Protein 9M86 (pdb70)

Foldseek 3Di:
DDPPPVPPDPDFKDKDAADPVCVVCVVVLVVCLCVVQVWDW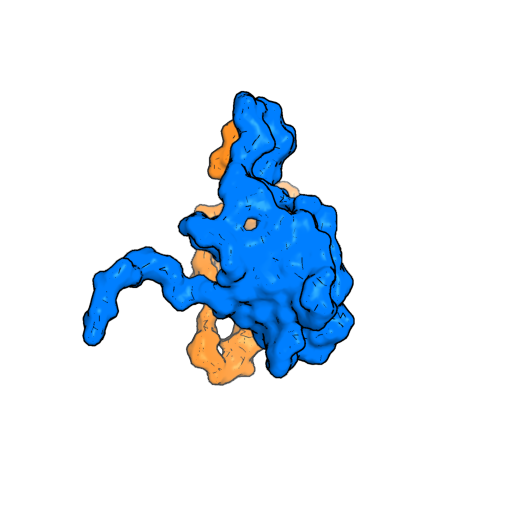DDPDQKIKTKAFFDRPDPVLVVLQVDDDPDSTHGFIIWIWHADPNMTMIGHDDGDDVVSVVVVVVSSVVSSVPVVD/DDCPVVPPDDCQKDKDAADDVCVVCVVVLVVCLCVVQVWDWDDDDQKIKTWDQARRPDPVLVVLCVDPDPCNTHGWTIWIWHADPRMTMIGNDDGDDCVSVVVVVVSSVVSSVVPVD

Solvent-accessible surface area: 16602 Å² total

Nearest PDB structures (foldseek):
  9j8p-assembly1_A  TM=6.307E-01  e=8.425E-02  Homo sapiens
  2fpn-assembly1_A-2  TM=3.295E-01  e=6.984E-02  Bacillus subtilis
  5m7x-assembly3_C  TM=4.085E-01  e=2.043E+00  Mus musculus
  9j8p-assembly1_A  TM=6.135E-01  e=1.753E-01  Homo sapiens
  5m7x-assembly3_C  TM=4.451E-01  e=6.264E-01  Mus musculus

Secondary structure (DSSP, 8-state):
---S-SSS----EEEEE--HHHHHHHHHHHHHHHHHTT--EEE-SSSEEE--SB--SSHHHHHHHHTT-SS---B---EEEEEETTEEEEEE-S-S-HHHHHHHHHHHHHHHHHTT-/---TTTTS----EEEEEPPHHHHHHHHHHHHHHHHHTT--EEE-SSSEEE--SS--SSHHHHHHHTTT-S--------EEEEEETTEEEEEE-S-S-HHHHHHHHHHHHHHHHHHH-

Structure (mmCIF, N/CA/C/O backbone):
data_9M86
#
_entry.id   9M86
#
_cell.length_a   44.135
_cell.length_b   47.136
_cell.length_c   61.831
_cell.angle_alpha   87.53
_cell.angle_beta   88.35
_cell.angle_gamma   62.87
#
_symmetry.space_group_name_H-M   'P 1'
#
loop_
_entity.id
_entity.type
_entity.pdbx_description
1 polymer 'U6 small nuclear RNA (adenine-(43)-N(6))-methyltransferase'
2 polymer 'RNA (31-MER)'
#
loop_
_atom_site.group_PDB
_atom_site.id
_atom_site.type_symbol
_atom_site.label_atom_id
_atom_site.label_alt_id
_atom_site.label_comp_id
_atom_site.label_asym_id
_atom_site.label_entity_id
_atom_site.label_seq_id
_atom_site.pdbx_PDB_ins_code
_atom_site.Cartn_x
_atom_site.Cartn_y
_atom_site.Cartn_z
_atom_site.occupancy
_atom_site.B_iso_or_equiv
_atom_site.auth_seq_id
_atom_site.auth_comp_id
_atom_site.auth_asym_id
_atom_site.auth_atom_id
_atom_site.pdbx_PDB_model_num
ATOM 1 N N . SER A 1 12 ? -25.264 7.389 -36.379 1.00 87.40 281 SER A N 1
ATOM 2 C CA . SER A 1 12 ? -24.485 6.478 -35.549 1.00 88.66 281 SER A CA 1
ATOM 3 C C . SER A 1 12 ? -23.082 6.302 -36.122 1.00 84.62 281 SER A C 1
ATOM 4 O O . SER A 1 12 ? -22.532 5.202 -36.107 1.00 80.76 281 SER A O 1
ATOM 7 N N . THR A 1 13 ? -22.514 7.402 -36.619 1.00 78.44 282 THR A N 1
ATOM 8 C CA . THR A 1 13 ? -21.200 7.369 -37.248 1.00 66.15 282 THR A CA 1
ATOM 9 C C . THR A 1 13 ? -20.145 6.885 -36.266 1.00 69.42 282 THR A C 1
ATOM 10 O O . THR A 1 13 ? -20.239 7.113 -35.058 1.00 77.41 282 THR A O 1
ATOM 14 N N . SER A 1 14 ? -19.134 6.195 -36.789 1.00 61.43 283 SER A N 1
ATOM 15 C CA . SER A 1 14 ? -17.939 5.873 -36.009 1.00 61.88 283 SER A CA 1
ATOM 16 C C . SER A 1 14 ? -16.704 6.185 -36.861 1.00 64.13 283 SER A C 1
ATOM 17 O O . SER A 1 14 ? -16.104 5.295 -37.467 1.00 65.67 283 SER A O 1
ATOM 20 N N . LEU A 1 15 ? -16.313 7.458 -36.876 1.00 57.69 284 LEU A N 1
ATOM 21 C CA . LEU A 1 15 ? -15.044 7.890 -37.443 1.00 51.50 284 LEU A CA 1
ATOM 22 C C . LEU A 1 15 ? -13.957 7.980 -36.388 1.00 53.79 284 LEU A C 1
ATOM 23 O O . LEU A 1 15 ? -12.806 8.282 -36.717 1.00 50.46 284 LEU A O 1
ATOM 28 N N . SER A 1 16 ? -14.334 7.697 -35.146 1.00 58.96 285 SER A N 1
ATOM 29 C CA . SER A 1 16 ? -13.411 7.674 -33.987 1.00 66.40 285 SER A CA 1
ATOM 30 C C . SER A 1 16 ? -13.533 6.309 -33.317 1.00 65.37 285 SER A C 1
ATOM 31 O O . SER A 1 16 ? -13.604 6.270 -32.115 1.00 65.99 285 SER A O 1
ATOM 34 N N . LYS A 1 17 ? -13.500 5.230 -34.093 1.00 75.08 286 LYS A N 1
ATOM 35 C CA . LYS A 1 17 ? -13.768 3.915 -33.519 1.00 79.17 286 LYS A CA 1
ATOM 36 C C . LYS A 1 17 ? -12.669 3.440 -32.577 1.00 87.44 286 LYS A C 1
ATOM 37 O O . LYS A 1 17 ? -12.860 2.431 -31.891 1.00 100.23 286 LYS A O 1
ATOM 43 N N . TYR A 1 18 ? -11.527 4.125 -32.521 1.00 81.01 287 TYR A N 1
ATOM 44 C CA . TYR A 1 18 ? -10.508 3.768 -31.544 1.00 75.74 287 TYR A CA 1
ATOM 45 C C . TYR A 1 18 ? -9.854 4.992 -30.919 1.00 76.16 287 TYR A C 1
ATOM 46 O O . TYR A 1 18 ? -8.921 4.834 -30.126 1.00 83.67 287 TYR A O 1
ATOM 55 N N . PHE A 1 19 ? -10.309 6.200 -31.252 1.00 75.28 288 PHE A N 1
ATOM 56 C CA . PHE A 1 19 ? -9.754 7.405 -30.659 1.00 73.22 288 PHE A CA 1
ATOM 57 C C . PHE A 1 19 ? -10.020 7.410 -29.155 1.00 76.98 288 PHE A C 1
ATOM 58 O O . PHE A 1 19 ? -10.991 6.808 -28.685 1.00 76.33 288 PHE A O 1
ATOM 66 N N . PRO A 1 20 ? -9.169 8.0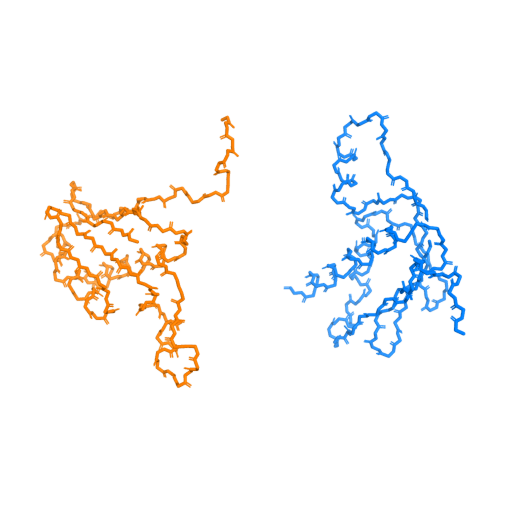73 -28.375 1.00 80.57 289 PRO A N 1
ATOM 67 C CA . PRO A 1 20 ? -9.480 8.247 -26.953 1.00 77.10 289 PRO A CA 1
ATOM 68 C C . PRO A 1 20 ? -10.748 9.071 -26.802 1.00 71.31 289 PRO A C 1
ATOM 69 O O . PRO A 1 20 ? -10.884 10.147 -27.389 1.00 77.38 289 PRO A O 1
ATOM 73 N N . HIS A 1 21 ? -11.697 8.542 -26.040 1.00 64.25 290 HIS A N 1
ATOM 74 C CA . HIS A 1 21 ? -12.966 9.220 -25.848 1.00 61.96 290 HIS A CA 1
ATOM 75 C C . HIS A 1 21 ? -13.097 9.861 -24.477 1.00 65.48 290 HIS A C 1
ATOM 76 O O . HIS A 1 21 ? -14.113 10.508 -24.208 1.00 68.95 290 HIS A O 1
ATOM 83 N N . LYS A 1 22 ? -12.097 9.712 -23.610 1.00 66.30 291 LYS A N 1
ATOM 84 C CA . LYS A 1 22 ? -12.077 10.351 -22.297 1.00 57.26 291 LYS A CA 1
ATOM 85 C C . LYS A 1 22 ? -11.028 11.458 -22.311 1.00 52.83 291 LYS A C 1
ATOM 86 O O . LYS A 1 22 ? -9.827 11.183 -22.390 1.00 57.20 291 LYS A O 1
ATOM 92 N N . VAL A 1 23 ? -11.479 12.703 -22.220 1.00 47.38 292 VAL A N 1
ATOM 93 C CA . VAL A 1 23 ? -10.586 13.852 -22.279 1.00 36.45 292 VAL A CA 1
ATOM 94 C C . VAL A 1 23 ? -10.713 14.763 -21.055 1.00 35.79 292 VAL A C 1
ATOM 95 O O . VAL A 1 23 ? -9.873 15.656 -20.862 1.00 33.36 292 VAL A O 1
ATOM 99 N N . LEU A 1 24 ? -11.712 14.564 -20.199 1.00 39.71 293 LEU A N 1
ATOM 100 C CA . LEU A 1 24 ? -11.839 15.291 -18.942 1.00 37.77 293 LEU A CA 1
ATOM 101 C C . LEU A 1 24 ? -11.753 14.282 -17.806 1.00 40.25 293 LEU A C 1
ATOM 102 O O . LEU A 1 24 ? -12.614 13.407 -17.678 1.00 45.22 293 LEU A O 1
ATOM 107 N N . GLN A 1 25 ? -10.714 14.392 -16.993 1.00 37.97 294 GLN A N 1
ATOM 108 C CA . GLN A 1 25 ? -10.580 13.573 -15.803 1.00 38.39 294 GLN A CA 1
ATOM 109 C C . GLN A 1 25 ? -11.015 14.379 -14.586 1.00 40.37 294 GLN A C 1
ATOM 110 O O . GLN A 1 25 ? -10.688 15.562 -14.460 1.00 40.93 294 GLN A O 1
ATOM 116 N N . ASN A 1 26 ? -11.772 13.743 -13.702 1.00 41.26 295 ASN A N 1
ATOM 117 C CA . ASN A 1 26 ? -12.330 14.416 -12.540 1.00 35.60 295 ASN A CA 1
ATOM 118 C C . ASN A 1 26 ? -12.031 13.618 -11.274 1.00 38.12 295 ASN A C 1
ATOM 119 O O . ASN A 1 26 ? -12.025 12.380 -11.280 1.00 40.19 295 ASN A O 1
ATOM 124 N N . TRP A 1 27 ? -11.779 14.340 -10.188 1.00 38.69 296 TRP A N 1
ATOM 125 C CA . TRP A 1 27 ? -11.535 13.733 -8.883 1.00 33.01 296 TRP A CA 1
ATOM 126 C C . TRP A 1 27 ? -12.311 14.503 -7.831 1.00 29.60 296 TRP A C 1
ATOM 127 O O . TRP A 1 27 ? -12.143 15.715 -7.703 1.00 30.74 296 TRP A O 1
ATOM 138 N N . THR A 1 28 ? -13.139 13.801 -7.070 1.00 32.79 297 THR A N 1
ATOM 139 C CA . THR A 1 28 ? -13.866 14.424 -5.972 1.00 41.40 297 THR A CA 1
ATOM 140 C C . THR A 1 28 ? -12.909 14.766 -4.831 1.00 36.65 297 THR A C 1
ATOM 141 O O . THR A 1 28 ? -11.930 14.058 -4.583 1.00 35.43 297 THR A O 1
ATOM 145 N N . LEU A 1 29 ? -13.194 15.863 -4.135 1.00 33.22 298 LEU A N 1
ATOM 146 C CA . LEU A 1 29 ? -12.295 16.390 -3.120 1.00 35.30 298 LEU A CA 1
ATOM 147 C C . LEU A 1 29 ? -13.054 16.673 -1.833 1.00 36.82 298 LEU A C 1
ATOM 148 O O . LEU A 1 29 ? -14.045 17.405 -1.844 1.00 43.93 298 LEU A O 1
ATOM 153 N N . ASP A 1 30 ? -12.578 16.125 -0.726 1.00 42.14 299 ASP A N 1
ATOM 154 C CA . ASP A 1 30 ? -13.141 16.422 0.586 1.00 39.70 299 ASP A CA 1
ATOM 155 C C . ASP A 1 30 ? -12.609 17.763 1.082 1.00 42.76 299 ASP A C 1
ATOM 156 O O . ASP A 1 30 ? -11.725 18.359 0.466 1.00 41.12 299 ASP A O 1
ATOM 161 N N . PRO A 1 31 ? -13.143 18.279 2.197 1.00 44.19 300 PRO A N 1
ATOM 162 C CA . PRO A 1 31 ? -12.645 19.572 2.710 1.00 43.07 300 PRO A CA 1
ATOM 163 C C . PRO A 1 31 ? -11.135 19.674 2.852 1.00 45.90 300 PRO A C 1
ATOM 164 O O . PRO A 1 31 ? -10.554 20.687 2.447 1.00 45.85 300 PRO A O 1
ATOM 168 N N . GLU A 1 32 ? -10.478 18.656 3.420 1.00 49.77 301 GLU A N 1
ATOM 169 C CA . GLU A 1 32 ? -9.036 18.748 3.648 1.00 53.57 301 GLU A CA 1
ATOM 170 C C . GLU A 1 32 ? -8.254 18.650 2.343 1.00 50.78 301 GLU A C 1
ATOM 171 O O . GLU A 1 32 ? -7.167 19.221 2.232 1.00 47.44 301 GLU A O 1
ATOM 177 N N . LEU A 1 33 ? -8.793 17.955 1.343 1.00 50.57 302 LEU A N 1
ATOM 178 C CA . LEU A 1 33 ? -8.218 18.027 0.005 1.00 47.07 302 LEU A CA 1
ATOM 179 C C . LEU A 1 33 ? -8.418 19.412 -0.593 1.00 45.25 302 LEU A C 1
ATOM 180 O O . LEU A 1 33 ? -7.459 20.037 -1.056 1.00 47.90 302 LEU A O 1
ATOM 185 N N . CYS A 1 34 ? -9.660 19.916 -0.565 1.00 44.54 303 CYS A N 1
ATOM 186 C CA . CYS A 1 34 ? -9.951 21.253 -1.074 1.00 43.82 303 CYS A CA 1
ATOM 187 C C . CYS A 1 34 ? -9.039 22.296 -0.456 1.00 47.85 303 CYS A C 1
ATOM 188 O O . CYS A 1 34 ? -8.718 23.297 -1.107 1.00 51.69 303 CYS A O 1
ATOM 191 N N . ALA A 1 35 ? -8.604 22.078 0.789 1.00 47.89 304 ALA A N 1
ATOM 192 C CA . ALA A 1 35 ? -7.769 23.056 1.469 1.00 48.00 304 ALA A CA 1
ATOM 193 C C . ALA A 1 35 ? -6.294 22.924 1.118 1.00 47.44 304 ALA A C 1
ATOM 194 O O . ALA A 1 35 ? -5.585 23.934 1.090 1.00 55.93 304 ALA A O 1
ATOM 196 N N . GLN A 1 36 ? -5.814 21.714 0.844 1.00 47.27 305 GLN A N 1
ATOM 197 C CA . GLN A 1 36 ? -4.409 21.483 0.542 1.00 44.26 305 GLN A CA 1
ATOM 198 C C . GLN A 1 36 ? -4.144 21.272 -0.939 1.00 45.34 305 GLN A C 1
ATOM 199 O O . GLN A 1 36 ? -3.031 20.877 -1.305 1.00 46.17 305 GLN A O 1
ATOM 205 N N . ILE A 1 37 ? -5.134 21.510 -1.801 1.00 48.74 306 ILE A N 1
ATOM 206 C CA . ILE A 1 37 ? -4.955 21.198 -3.218 1.00 47.43 306 ILE A CA 1
ATOM 207 C C . ILE A 1 37 ? -3.813 22.010 -3.813 1.00 45.07 306 ILE A C 1
ATOM 208 O O . ILE A 1 37 ? -3.068 21.516 -4.665 1.00 44.61 306 ILE A O 1
ATOM 213 N N . ASP A 1 38 ? -3.639 23.235 -3.351 1.00 47.61 307 ASP A N 1
ATOM 214 C CA . ASP A 1 38 ? -2.613 24.134 -3.937 1.00 51.75 307 ASP A CA 1
ATOM 215 C C . ASP A 1 38 ? -1.188 23.689 -3.603 1.00 49.78 307 ASP A C 1
ATOM 216 O O . ASP A 1 38 ? -0.348 23.728 -4.480 1.00 47.92 307 ASP A O 1
ATOM 221 N N . ASP A 1 39 ? -0.916 23.328 -2.360 1.00 47.45 308 ASP A N 1
ATOM 222 C CA . ASP A 1 39 ? 0.435 22.894 -2.026 1.00 54.02 308 ASP A CA 1
ATOM 223 C C . ASP A 1 39 ? 0.730 21.526 -2.631 1.00 49.52 308 ASP A C 1
ATOM 224 O O . ASP A 1 39 ? 1.850 21.270 -3.094 1.00 47.31 308 ASP A O 1
ATOM 229 N N . ILE A 1 40 ? -0.273 20.648 -2.658 1.00 47.39 309 ILE A N 1
ATOM 230 C CA . ILE A 1 40 ? -0.123 19.355 -3.321 1.00 44.48 309 ILE A CA 1
ATOM 231 C C . ILE A 1 40 ? 0.227 19.544 -4.790 1.00 43.57 309 ILE A C 1
ATOM 232 O O . ILE A 1 40 ? 1.158 18.914 -5.310 1.00 50.53 309 ILE A O 1
ATOM 237 N N . LEU A 1 41 ? -0.517 20.415 -5.479 1.00 42.65 310 LEU A N 1
ATOM 238 C CA . LEU A 1 41 ? -0.288 20.636 -6.901 1.00 43.25 310 LEU A CA 1
ATOM 239 C C . LEU A 1 41 ? 1.081 21.233 -7.159 1.00 42.91 310 LEU A C 1
ATOM 240 O O . LEU A 1 41 ? 1.791 20.792 -8.067 1.00 43.66 310 LEU A O 1
ATOM 245 N N . GLN A 1 42 ? 1.458 22.260 -6.396 1.00 46.85 311 GLN A N 1
ATOM 246 C CA . GLN A 1 42 ? 2.760 22.868 -6.620 1.00 47.76 311 GLN A CA 1
ATOM 247 C C . GLN A 1 42 ? 3.874 21.864 -6.382 1.00 41.72 311 GLN A C 1
ATOM 248 O O . GLN A 1 42 ? 4.815 21.780 -7.176 1.00 41.56 311 GLN A O 1
ATOM 254 N N . LYS A 1 43 ? 3.788 21.086 -5.297 1.00 43.57 312 LYS A N 1
ATOM 255 C CA . LYS A 1 43 ? 4.805 20.069 -5.050 1.00 44.22 312 LYS A CA 1
ATOM 256 C C . LYS A 1 43 ? 4.888 19.098 -6.213 1.00 40.50 312 LYS A C 1
ATOM 257 O O . LYS A 1 43 ? 5.969 18.850 -6.748 1.00 42.93 312 LYS A O 1
ATOM 263 N N . PHE A 1 44 ? 3.749 18.554 -6.635 1.00 41.50 313 PHE A N 1
ATOM 264 C CA . PHE A 1 44 ? 3.753 17.586 -7.727 1.00 38.73 313 PHE A CA 1
ATOM 265 C C . PHE A 1 44 ? 4.391 18.166 -8.981 1.00 39.38 313 PHE A C 1
ATOM 266 O O . PHE A 1 44 ? 5.228 17.522 -9.625 1.00 39.51 313 PHE A O 1
ATOM 274 N N . LEU A 1 45 ? 4.003 19.388 -9.343 1.00 37.90 314 LEU A N 1
ATOM 275 C CA . LEU A 1 45 ? 4.439 19.960 -10.609 1.00 37.60 314 LEU A CA 1
ATOM 276 C C . LEU A 1 45 ? 5.918 20.319 -10.577 1.00 39.45 314 LEU A C 1
ATOM 277 O O . LEU A 1 45 ? 6.638 20.088 -11.556 1.00 38.19 314 LEU A O 1
ATOM 282 N N . ASP A 1 46 ? 6.392 20.870 -9.457 1.00 40.32 315 ASP A N 1
ATOM 283 C CA . ASP A 1 46 ? 7.769 21.335 -9.369 1.00 42.99 315 ASP A CA 1
ATOM 284 C C . ASP A 1 46 ? 8.752 20.228 -8.996 1.00 45.72 315 ASP A C 1
ATOM 285 O O . ASP A 1 46 ? 9.925 20.309 -9.372 1.00 47.67 315 ASP A O 1
ATOM 290 N N . ASP A 1 47 ? 8.309 19.184 -8.296 1.00 38.58 316 ASP A N 1
ATOM 291 C CA . ASP A 1 47 ? 9.154 18.029 -8.013 1.00 38.29 316 ASP A CA 1
ATOM 292 C C . ASP A 1 47 ? 9.334 17.123 -9.219 1.00 38.62 316 ASP A C 1
ATOM 293 O O . ASP A 1 47 ? 10.142 16.195 -9.157 1.00 38.51 316 ASP A O 1
ATOM 298 N N . ASN A 1 48 ? 8.591 17.349 -10.302 1.00 41.24 317 ASN A N 1
ATOM 299 C CA . ASN A 1 48 ? 8.788 16.618 -11.547 1.00 35.90 317 ASN A CA 1
ATOM 300 C C . ASN A 1 48 ? 9.114 17.558 -12.695 1.00 37.22 317 ASN A C 1
ATOM 301 O O . ASN A 1 48 ? 9.046 17.147 -13.858 1.00 36.78 317 ASN A O 1
ATOM 306 N N . LYS A 1 49 ? 9.440 18.815 -12.391 1.00 40.93 318 LYS A N 1
ATOM 307 C CA . LYS A 1 49 ? 9.952 19.767 -13.374 1.00 48.65 318 LYS A CA 1
ATOM 308 C C . LYS A 1 49 ? 8.973 19.920 -14.538 1.00 43.90 318 LYS A C 1
ATOM 309 O O . LYS A 1 49 ? 9.344 19.883 -15.712 1.00 43.52 318 LYS A O 1
ATOM 315 N N . ILE A 1 50 ? 7.704 20.096 -14.200 1.00 38.09 319 ILE A N 1
ATOM 316 C CA . ILE A 1 50 ? 6.626 20.115 -15.180 1.00 40.02 319 ILE A CA 1
ATOM 317 C C . ILE A 1 50 ? 6.303 21.569 -15.513 1.00 35.33 319 ILE A C 1
ATOM 318 O O . ILE A 1 50 ? 5.977 22.341 -14.599 1.00 31.76 319 ILE A O 1
ATOM 323 N N . PRO A 1 51 ? 6.375 21.973 -16.781 1.00 35.93 320 PRO A N 1
ATOM 324 C CA . PRO A 1 51 ? 6.121 23.376 -17.146 1.00 33.81 320 PRO A CA 1
ATOM 325 C C . PRO A 1 51 ? 4.648 23.741 -17.008 1.00 33.00 320 PRO A C 1
ATOM 326 O O . PRO A 1 51 ? 3.769 23.052 -17.526 1.00 31.05 320 PRO A O 1
ATOM 330 N N . TRP A 1 52 ? 4.384 24.852 -16.333 1.00 31.88 321 TRP A N 1
ATOM 331 C CA . TRP A 1 52 ? 3.007 25.242 -16.096 1.00 32.75 321 TRP A CA 1
ATOM 332 C C . TRP A 1 52 ? 2.917 26.742 -15.859 1.00 33.80 321 TRP A C 1
ATOM 333 O O . TRP A 1 52 ? 3.873 27.386 -15.431 1.00 36.80 321 TRP A O 1
ATOM 344 N N . SER A 1 53 ? 1.743 27.288 -16.140 1.00 33.74 322 SER A N 1
ATOM 345 C CA . SER A 1 53 ? 1.515 28.709 -15.920 1.00 32.38 322 SER A CA 1
ATOM 346 C C . SER A 1 53 ? 0.043 28.940 -15.604 1.00 31.70 322 SER A C 1
ATOM 347 O O . SER A 1 53 ? -0.821 28.109 -15.905 1.00 31.65 322 SER A O 1
ATOM 350 N N . LYS A 1 54 ? -0.237 30.077 -14.977 1.00 31.32 323 LYS A N 1
ATOM 351 C CA . LYS A 1 54 ? -1.604 30.438 -14.623 1.00 35.95 323 LYS A CA 1
ATOM 352 C C . LYS A 1 54 ? -2.279 31.140 -15.793 1.00 33.08 323 LYS A C 1
ATOM 353 O O . LYS A 1 54 ? -1.774 32.143 -16.294 1.00 35.63 323 LYS A O 1
ATOM 359 N N . LYS A 1 55 ? -3.421 30.623 -16.226 1.00 34.78 324 LYS A N 1
ATOM 360 C CA . LYS A 1 55 ? -4.215 31.263 -17.265 1.00 40.39 324 LYS A CA 1
ATOM 361 C C . LYS A 1 55 ? -5.549 31.751 -16.707 1.00 35.00 324 LYS A C 1
ATOM 362 O O . LYS A 1 55 ? -6.598 31.578 -17.319 1.00 41.04 324 LYS A O 1
ATOM 368 N N . GLY A 1 56 ? -5.520 32.363 -15.533 1.00 32.12 325 GLY A N 1
ATOM 369 C CA . GLY A 1 56 ? -6.729 32.860 -14.923 1.00 28.32 325 GLY A CA 1
ATOM 370 C C . GLY A 1 56 ? -7.140 32.036 -13.728 1.00 30.27 325 GLY A C 1
ATOM 371 O O . GLY A 1 56 ? -6.403 31.946 -12.744 1.00 30.43 325 GLY A O 1
ATOM 372 N N . SER A 1 57 ? -8.330 31.448 -13.794 1.00 32.01 326 SER A N 1
ATOM 373 C CA . SER A 1 57 ? -8.815 30.523 -12.782 1.00 28.19 326 SER A CA 1
ATOM 374 C C . SER A 1 57 ? -8.428 29.090 -13.095 1.00 28.46 326 SER A C 1
ATOM 375 O O . SER A 1 57 ? -9.028 28.156 -12.554 1.00 30.70 326 SER A O 1
ATOM 378 N N . VAL A 1 58 ? -7.412 28.910 -13.935 1.00 30.65 327 VAL A N 1
ATOM 379 C CA . VAL A 1 58 ? -7.095 27.643 -14.577 1.00 27.11 327 VAL A CA 1
ATOM 380 C C . VAL A 1 58 ? -5.582 27.557 -14.715 1.00 28.96 327 VAL A C 1
ATOM 381 O O . VAL A 1 58 ? -4.900 28.567 -14.911 1.00 30.36 327 VAL A O 1
ATOM 385 N N . LEU A 1 59 ? -5.049 26.351 -14.587 1.00 30.42 328 LEU A N 1
ATOM 386 C CA . LEU A 1 59 ? -3.631 26.104 -14.798 1.00 28.84 328 LEU A CA 1
ATOM 387 C C . LEU A 1 59 ? -3.433 25.466 -16.164 1.00 33.28 328 LEU A C 1
ATOM 388 O O . LEU A 1 59 ? -4.184 24.570 -16.545 1.00 35.47 328 LEU A O 1
ATOM 393 N N . GLU A 1 60 ? -2.422 25.915 -16.900 1.00 32.71 329 GLU A N 1
ATOM 394 C CA . GLU A 1 60 ? -2.006 25.240 -18.120 1.00 33.41 329 GLU A CA 1
ATOM 395 C C . GLU A 1 60 ? -0.708 24.481 -17.865 1.00 33.37 329 GLU A C 1
ATOM 396 O O . GLU A 1 60 ? 0.244 25.032 -17.294 1.00 33.07 329 GLU A O 1
ATOM 402 N N . ILE A 1 61 ? -0.684 23.220 -18.282 1.00 29.00 330 ILE A N 1
ATOM 403 C CA . ILE A 1 61 ? 0.504 22.380 -18.274 1.00 32.32 330 ILE A CA 1
ATOM 404 C C . ILE A 1 61 ? 0.861 22.089 -19.720 1.00 34.36 330 ILE A C 1
ATOM 405 O O . ILE A 1 61 ? 0.038 21.545 -20.465 1.00 38.81 330 ILE A O 1
ATOM 410 N N . SER A 1 62 ? 2.078 22.445 -20.122 1.00 37.22 331 SER A N 1
ATOM 411 C CA . SER A 1 62 ? 2.580 22.117 -21.450 1.00 37.63 331 SER A CA 1
ATOM 412 C C . SER A 1 62 ? 3.875 21.337 -21.299 1.00 40.43 331 SER A C 1
ATOM 413 O O . SER A 1 62 ? 4.910 21.902 -20.933 1.00 45.18 331 SER A O 1
ATOM 416 N N . THR A 1 63 ? 3.820 20.046 -21.590 1.00 43.02 332 THR A N 1
ATOM 417 C CA . THR A 1 63 ? 4.972 19.175 -21.474 1.00 45.05 332 THR A CA 1
ATOM 418 C C . THR A 1 63 ? 5.480 18.809 -22.862 1.00 56.88 332 THR A C 1
ATOM 419 O O . THR A 1 63 ? 4.694 18.640 -23.803 1.00 55.77 332 THR A O 1
ATOM 423 N N . LYS A 1 64 ? 6.803 18.713 -22.989 1.00 62.97 333 LYS A N 1
ATOM 424 C CA . LYS A 1 64 ? 7.411 18.219 -24.213 1.00 63.56 333 LYS A CA 1
ATOM 425 C C . LYS A 1 64 ? 7.843 16.767 -24.106 1.00 62.02 333 LYS A C 1
ATOM 426 O O . LYS A 1 64 ? 8.042 16.120 -25.138 1.00 71.48 333 LYS A O 1
ATOM 432 N N . SER A 1 65 ? 7.953 16.240 -22.889 1.00 64.12 334 SER A N 1
ATOM 433 C CA . SER A 1 65 ? 8.373 14.866 -22.651 1.00 65.89 334 SER A CA 1
ATOM 434 C C . SER A 1 65 ? 7.872 14.434 -21.280 1.00 54.68 334 SER A C 1
ATOM 435 O O . SER A 1 65 ? 7.662 15.265 -20.393 1.00 53.41 334 SER A O 1
ATOM 438 N N . ILE A 1 66 ? 7.682 13.127 -21.112 1.00 53.52 335 ILE A N 1
ATOM 439 C CA . ILE A 1 66 ? 7.300 12.610 -19.804 1.00 43.75 335 ILE A CA 1
ATOM 440 C C . ILE A 1 66 ? 8.501 12.699 -18.873 1.00 40.57 335 ILE A C 1
ATOM 441 O O . ILE A 1 66 ? 9.590 12.209 -19.189 1.00 44.19 335 ILE A O 1
ATOM 446 N N . THR A 1 67 ? 8.304 13.328 -17.721 1.00 37.81 336 THR A N 1
ATOM 447 C CA . THR A 1 67 ? 9.365 13.549 -16.761 1.00 37.66 336 THR A CA 1
ATOM 448 C C . THR A 1 67 ? 9.063 12.966 -15.394 1.00 39.60 336 THR A C 1
ATOM 449 O O . THR A 1 67 ? 9.930 13.002 -14.516 1.00 41.02 336 THR A O 1
ATOM 453 N N . TRP A 1 68 ? 7.875 12.415 -15.201 1.00 40.53 337 TRP A N 1
ATOM 454 C CA . TRP A 1 68 ? 7.422 11.919 -13.915 1.00 40.47 337 TRP A CA 1
ATOM 455 C C . TRP A 1 68 ? 7.391 10.401 -13.840 1.00 39.11 337 TRP A C 1
ATOM 456 O O . TRP A 1 68 ? 7.245 9.852 -12.741 1.00 47.21 337 TRP A O 1
ATOM 467 N N . SER A 1 69 ? 7.516 9.721 -14.976 1.00 38.87 338 SER A N 1
ATOM 468 C CA . SER A 1 69 ? 7.404 8.271 -15.023 1.00 40.45 338 SER A CA 1
ATOM 469 C C . SER A 1 69 ? 8.616 7.602 -14.373 1.00 43.04 338 SER A C 1
ATOM 470 O O . SER A 1 69 ? 9.716 8.159 -14.334 1.00 44.58 338 SER A O 1
ATOM 473 N N . ARG A 1 70 ? 8.411 6.388 -13.853 1.00 42.66 339 ARG A N 1
ATOM 474 C CA . ARG A 1 70 ? 9.563 5.596 -13.434 1.00 42.66 339 ARG A CA 1
ATOM 475 C C . ARG A 1 70 ? 10.479 5.337 -14.611 1.00 45.92 339 ARG A C 1
ATOM 476 O O . ARG A 1 70 ? 11.702 5.397 -14.474 1.00 48.85 339 ARG A O 1
ATOM 484 N N . LYS A 1 71 ? 9.899 5.032 -15.772 1.00 44.43 340 LYS A N 1
ATOM 485 C CA . LYS A 1 71 ? 10.694 4.884 -16.981 1.00 44.10 340 LYS A CA 1
ATOM 486 C C . LYS A 1 71 ? 11.488 6.150 -17.264 1.00 48.79 340 LYS A C 1
ATOM 487 O O . LYS A 1 71 ? 12.651 6.084 -17.671 1.00 57.04 340 LYS A O 1
ATOM 493 N N . ALA A 1 72 ? 10.888 7.317 -17.026 1.00 49.20 341 ALA A N 1
ATOM 494 C CA . ALA A 1 72 ? 11.605 8.566 -17.254 1.00 50.75 341 ALA A CA 1
ATOM 495 C C . ALA A 1 72 ? 12.744 8.728 -16.263 1.00 50.19 341 ALA A C 1
ATOM 496 O O . ALA A 1 72 ? 13.827 9.206 -16.622 1.00 55.79 341 ALA A O 1
ATOM 498 N N . ARG A 1 73 ? 12.528 8.315 -15.016 1.00 48.48 342 ARG A N 1
ATOM 499 C CA . ARG A 1 73 ? 13.601 8.370 -14.030 1.00 54.57 342 ARG A CA 1
ATOM 500 C C . ARG A 1 73 ? 14.737 7.423 -14.395 1.00 65.76 342 ARG A C 1
ATOM 501 O O . ARG A 1 73 ? 15.914 7.777 -14.262 1.00 75.91 342 ARG A O 1
ATOM 509 N N . ARG A 1 74 ? 14.406 6.217 -14.863 1.00 62.92 343 ARG A N 1
ATOM 510 C CA . ARG A 1 74 ? 15.433 5.280 -15.304 1.00 64.74 343 ARG A CA 1
ATOM 511 C C . ARG A 1 74 ? 16.214 5.849 -16.484 1.00 69.87 343 ARG A C 1
ATOM 512 O O . ARG A 1 74 ? 17.441 5.726 -16.539 1.00 80.00 343 ARG A O 1
ATOM 520 N N . ILE A 1 75 ? 15.523 6.503 -17.424 1.00 68.01 344 ILE A N 1
ATOM 521 C CA . ILE A 1 75 ? 16.190 7.050 -18.604 1.00 77.96 344 ILE A CA 1
ATOM 522 C C . ILE A 1 75 ? 17.108 8.206 -18.219 1.00 82.39 344 ILE A C 1
ATOM 523 O O . ILE A 1 75 ? 18.191 8.369 -18.794 1.00 85.60 344 ILE A O 1
ATOM 528 N N . SER A 1 76 ? 16.698 9.026 -17.246 1.00 81.12 345 SER A N 1
ATOM 529 C CA . SER A 1 76 ? 17.474 10.222 -16.926 1.00 86.91 345 SER A CA 1
ATOM 530 C C . SER A 1 76 ? 18.626 9.914 -15.976 1.00 90.34 345 SER A C 1
ATOM 531 O O . SER A 1 76 ? 19.767 10.322 -16.223 1.00 93.29 345 SER A O 1
ATOM 534 N N . LYS A 1 77 ? 18.346 9.212 -14.874 1.00 90.59 346 LYS A N 1
ATOM 535 C CA . LYS A 1 77 ? 19.404 8.853 -13.935 1.00 99.58 346 LYS A CA 1
ATOM 536 C C . LYS A 1 77 ? 20.442 7.937 -14.566 1.00 100.00 346 LYS A C 1
ATOM 537 O O . LYS A 1 77 ? 21.552 7.816 -14.036 1.00 100.92 346 LYS A O 1
ATOM 543 N N . SER A 1 78 ? 20.108 7.293 -15.678 1.00 98.44 347 SER A N 1
ATOM 544 C CA . SER A 1 78 ? 21.049 6.471 -16.421 1.00 100.80 347 SER A CA 1
ATOM 545 C C . SER A 1 78 ? 21.563 7.230 -17.631 1.00 102.24 347 SER A C 1
ATOM 546 O O . SER A 1 78 ? 20.810 7.945 -18.297 1.00 104.19 347 SER A O 1
ATOM 549 N N . GLN A 1 79 ? 22.845 7.057 -17.920 1.00 103.46 348 GLN A N 1
ATOM 550 C CA . GLN A 1 79 ? 23.458 7.639 -19.109 1.00 107.12 348 GLN A CA 1
ATOM 551 C C . GLN A 1 79 ? 23.044 6.804 -20.317 1.00 112.33 348 GLN A C 1
ATOM 552 O O . GLN A 1 79 ? 23.690 5.810 -20.662 1.00 106.71 348 GLN A O 1
ATOM 558 N N . THR A 1 80 ? 21.950 7.209 -20.965 1.00 116.88 349 THR A N 1
ATOM 559 C CA . THR A 1 80 ? 21.447 6.550 -22.163 1.00 121.24 349 THR A CA 1
ATOM 560 C C . THR A 1 80 ? 21.860 7.327 -23.408 1.00 126.97 349 THR A C 1
ATOM 561 O O . THR A 1 80 ? 22.114 8.534 -23.360 1.00 129.57 349 THR A O 1
ATOM 565 N N . SER A 1 81 ? 21.923 6.610 -24.536 1.00 128.64 350 SER A N 1
ATOM 566 C CA . SER A 1 81 ? 22.293 7.245 -25.799 1.00 135.82 350 SER A CA 1
ATOM 567 C C . SER A 1 81 ? 21.287 8.321 -26.191 1.00 141.16 350 SER A C 1
ATOM 568 O O . SER A 1 81 ? 21.662 9.362 -26.746 1.00 137.76 350 SER A O 1
ATOM 571 N N . VAL A 1 82 ? 20.007 8.083 -25.917 1.00 146.82 351 VAL A N 1
ATOM 572 C CA . VAL A 1 82 ? 18.960 9.093 -26.034 1.00 146.22 351 VAL A CA 1
ATOM 573 C C . VAL A 1 82 ? 18.454 9.380 -24.627 1.00 140.93 351 VAL A C 1
ATOM 574 O O . VAL A 1 82 ? 17.961 8.478 -23.937 1.00 140.52 351 VAL A O 1
ATOM 578 N N . SER A 1 83 ? 18.596 10.632 -24.190 1.00 138.53 352 SER A N 1
ATOM 579 C CA . SER A 1 83 ? 18.262 11.028 -22.828 1.00 135.93 352 SER A CA 1
ATOM 580 C C . SER A 1 83 ? 16.887 11.683 -22.733 1.00 132.35 352 SER A C 1
ATOM 581 O O . SER A 1 83 ? 16.690 12.595 -21.920 1.00 126.40 352 SER A O 1
ATOM 584 N N . SER A 1 84 ? 15.927 11.231 -23.541 1.00 131.88 353 SER A N 1
ATOM 585 C CA . SER A 1 84 ? 14.599 11.829 -23.544 1.00 125.16 353 SER A CA 1
ATOM 586 C C . SER A 1 84 ? 13.574 10.805 -24.013 1.00 117.28 353 SER A C 1
ATOM 587 O O . SER A 1 84 ? 13.851 10.002 -24.909 1.00 119.12 353 SER A O 1
ATOM 590 N N . LEU A 1 85 ? 12.400 10.833 -23.383 1.00 113.96 354 LEU A N 1
ATOM 591 C CA . LEU A 1 85 ? 11.202 10.131 -23.844 1.00 115.08 354 LEU A CA 1
ATOM 592 C C . LEU A 1 85 ? 10.175 11.208 -24.178 1.00 105.17 354 LEU A C 1
ATOM 593 O O . LEU A 1 85 ? 9.387 11.624 -23.327 1.00 92.25 354 LEU A O 1
ATOM 598 N N . GLU A 1 86 ? 10.174 11.636 -25.435 1.00 107.82 355 GLU A N 1
ATOM 599 C CA . GLU A 1 86 ? 9.441 12.825 -25.842 1.00 99.84 355 GLU A CA 1
ATOM 600 C C . GLU A 1 86 ? 7.952 12.502 -25.958 1.00 94.86 355 GLU A C 1
ATOM 601 O O . GLU A 1 86 ? 7.477 11.451 -25.517 1.00 92.14 355 GLU A O 1
ATOM 607 N N . GLY A 1 87 ? 7.199 13.424 -26.555 1.00 93.40 356 GLY A N 1
ATOM 608 C CA . GLY A 1 87 ? 5.752 13.372 -26.550 1.00 82.85 356 GLY A CA 1
ATOM 609 C C . GLY A 1 87 ? 5.193 14.616 -25.890 1.00 74.52 356 GLY A C 1
ATOM 610 O O . GLY A 1 87 ? 5.377 14.830 -24.686 1.00 70.04 356 GLY A O 1
ATOM 611 N N . GLN A 1 88 ? 4.516 15.448 -26.672 1.00 67.30 357 GLN A N 1
ATOM 612 C CA . GLN A 1 88 ? 4.097 16.768 -26.229 1.00 62.05 357 GLN A CA 1
ATOM 613 C C . GLN A 1 88 ? 2.604 16.778 -25.942 1.00 56.89 357 GLN A C 1
ATOM 614 O O . GLN A 1 88 ? 1.819 16.153 -26.660 1.00 59.78 357 GLN A O 1
ATOM 628 N N . LYS A 1 90 ? -0.683 19.293 -23.833 1.00 44.29 359 LYS A N 1
ATOM 629 C CA . LYS A 1 90 ? -1.186 20.409 -23.045 1.00 39.47 359 LYS A CA 1
ATOM 630 C C . LYS A 1 90 ? -2.470 20.010 -22.332 1.00 37.81 359 LYS A C 1
ATOM 631 O O . LYS A 1 90 ? -3.268 19.221 -22.846 1.00 37.60 359 LYS A O 1
ATOM 637 N N . CYS A 1 91 ? -2.665 20.557 -21.140 1.00 35.33 360 CYS A N 1
ATOM 638 C CA . CYS A 1 91 ? -3.862 20.227 -20.383 1.00 32.04 360 CYS A CA 1
ATOM 639 C C . CYS A 1 91 ? -4.136 21.312 -19.354 1.00 29.51 360 CYS A C 1
ATOM 640 O O . CYS A 1 91 ? -3.232 22.021 -18.909 1.00 31.28 360 CYS A O 1
ATOM 643 N N . GLU A 1 92 ? -5.408 21.429 -18.983 1.00 30.99 361 GLU A N 1
ATOM 644 C CA . GLU A 1 92 ? -5.899 22.471 -18.092 1.00 32.47 361 GLU A CA 1
ATOM 645 C C . GLU A 1 92 ? -6.338 21.863 -16.774 1.00 32.74 361 GLU A C 1
ATOM 646 O O . GLU A 1 92 ? -7.125 20.912 -16.763 1.00 33.98 361 GLU A O 1
ATOM 652 N N . LEU A 1 93 ? -5.849 22.427 -15.674 1.00 32.28 362 LEU A N 1
ATOM 653 C CA . LEU A 1 93 ? -6.268 22.043 -14.329 1.00 33.86 362 LEU A CA 1
ATOM 654 C C . LEU A 1 93 ? -7.230 23.076 -13.765 1.00 30.19 362 LEU A C 1
ATOM 655 O O . LEU A 1 93 ? -6.992 24.284 -13.868 1.00 30.27 362 LEU A O 1
ATOM 660 N N . ASN A 1 94 ? -8.299 22.587 -13.148 1.00 32.15 363 ASN A N 1
ATOM 661 C CA . ASN A 1 94 ? -9.352 23.447 -12.643 1.00 31.87 363 ASN A CA 1
ATOM 662 C C . ASN A 1 94 ? -9.935 22.841 -11.379 1.00 30.22 363 ASN A C 1
ATOM 663 O O . ASN A 1 94 ? -9.771 21.654 -11.108 1.00 34.80 363 ASN A O 1
ATOM 668 N N . VAL A 1 95 ? -10.655 23.655 -10.621 1.00 34.63 364 VAL A N 1
ATOM 669 C CA . VAL A 1 95 ? -11.437 23.156 -9.496 1.00 45.19 364 VAL A CA 1
ATOM 670 C C . VAL A 1 95 ? -12.839 23.742 -9.593 1.00 47.92 364 VAL A C 1
ATOM 671 O O . VAL A 1 95 ? -13.035 24.940 -9.356 1.00 51.75 364 VAL A O 1
ATOM 675 N N . ILE A 1 96 ? -13.812 22.905 -9.928 1.00 44.46 365 ILE A N 1
ATOM 676 C CA . ILE A 1 96 ? -15.210 23.308 -9.968 1.00 55.24 365 ILE A CA 1
ATOM 677 C C . ILE A 1 96 ? -16.051 22.246 -9.271 1.00 60.12 365 ILE A C 1
ATOM 678 O O . ILE A 1 96 ? -15.836 21.043 -9.460 1.00 58.18 365 ILE A O 1
ATOM 683 N N . ASP A 1 97 ? -16.999 22.698 -8.452 1.00 61.30 366 ASP A N 1
ATOM 684 C CA . ASP A 1 97 ? -17.942 21.809 -7.780 1.00 61.94 366 ASP A CA 1
ATOM 685 C C . ASP A 1 97 ? -17.217 20.810 -6.894 1.00 61.47 366 ASP A C 1
ATOM 686 O O . ASP A 1 97 ? -17.517 19.617 -6.908 1.00 67.15 366 ASP A O 1
ATOM 691 N N . ASN A 1 98 ? -16.242 21.298 -6.133 1.00 56.72 367 ASN A N 1
ATOM 692 C CA . ASN A 1 98 ? -15.444 20.449 -5.251 1.00 66.27 367 ASN A CA 1
ATOM 693 C C . ASN A 1 98 ? -14.829 19.277 -6.010 1.00 57.08 367 ASN A C 1
ATOM 694 O O . ASN A 1 98 ? -14.641 18.187 -5.465 1.00 49.67 367 ASN A O 1
ATOM 699 N N . GLN A 1 99 ? -14.508 19.495 -7.281 1.00 51.49 368 GLN A N 1
ATOM 700 C CA . GLN A 1 99 ? -13.876 18.476 -8.100 1.00 47.32 368 GLN A CA 1
ATOM 701 C C . GLN A 1 99 ? -12.669 19.070 -8.798 1.00 46.01 368 GLN A C 1
ATOM 702 O O . GLN A 1 99 ? -12.748 20.168 -9.358 1.00 48.53 368 GLN A O 1
ATOM 708 N N . LEU A 1 100 ? -11.559 18.338 -8.748 1.00 40.84 369 LEU A N 1
ATOM 709 C CA . LEU A 1 100 ? -10.362 18.675 -9.504 1.00 35.91 369 LEU A CA 1
ATOM 710 C C . LEU A 1 100 ? -10.473 18.089 -10.909 1.00 39.11 369 LEU A C 1
ATOM 711 O O . LEU A 1 100 ? -10.636 16.876 -11.076 1.00 40.51 369 LEU A O 1
ATOM 716 N N . GLN A 1 101 ? -10.390 18.947 -11.915 1.00 37.26 370 GLN A N 1
ATOM 717 C CA . GLN A 1 101 ? -10.547 18.551 -13.303 1.00 35.16 370 GLN A CA 1
ATOM 718 C C . GLN A 1 101 ? -9.247 18.758 -14.061 1.00 31.93 370 GLN A C 1
ATOM 719 O O . GLN A 1 101 ? -8.587 19.792 -13.919 1.00 33.84 370 GLN A O 1
ATOM 725 N N . CYS A 1 102 ? -8.891 17.773 -14.870 1.00 30.94 371 CYS A N 1
ATOM 726 C CA . CYS A 1 102 ? -7.804 17.897 -15.832 1.00 32.28 371 CYS A CA 1
ATOM 727 C C . CYS A 1 102 ? -8.382 17.631 -17.211 1.00 33.19 371 CYS A C 1
ATOM 728 O O . CYS A 1 102 ? -8.837 16.518 -17.494 1.00 33.72 371 CYS A O 1
ATOM 731 N N . LYS A 1 103 ? -8.370 18.650 -18.059 1.00 28.28 372 LYS A N 1
ATOM 732 C CA . LYS A 1 103 ? -8.853 18.534 -19.424 1.00 30.23 372 LYS A CA 1
ATOM 733 C C . LYS A 1 103 ? -7.660 18.486 -20.364 1.00 30.51 372 LYS A C 1
ATOM 734 O O . LYS A 1 103 ? -6.757 19.317 -20.265 1.00 27.08 372 LYS A O 1
ATOM 740 N N . TRP A 1 104 ? -7.655 17.504 -21.256 1.00 32.64 373 TRP A N 1
ATOM 741 C CA . TRP A 1 104 ? -6.620 17.388 -22.271 1.00 31.74 373 TRP A CA 1
ATOM 742 C C . TRP A 1 104 ? -6.946 18.353 -23.400 1.00 35.60 373 TRP A C 1
ATOM 743 O O . TRP A 1 104 ? -7.976 18.195 -24.056 1.00 39.35 373 TRP A O 1
ATOM 754 N N . ILE A 1 105 ? -6.099 19.362 -23.627 1.00 39.93 374 ILE A N 1
ATOM 755 C CA . ILE A 1 105 ? -6.425 20.397 -24.603 1.00 42.98 374 ILE A CA 1
ATOM 756 C C . ILE A 1 105 ? -5.554 20.367 -25.865 1.00 40.97 374 ILE A C 1
ATOM 757 O O . ILE A 1 105 ? -5.978 20.914 -26.895 1.00 41.30 374 ILE A O 1
ATOM 762 N N . GLU A 1 106 ? -4.378 19.742 -25.837 1.00 39.95 375 GLU A N 1
ATOM 763 C CA . GLU A 1 106 ? -3.545 19.666 -27.033 1.00 45.09 375 GLU A CA 1
ATOM 764 C C . GLU A 1 106 ? -2.677 18.413 -26.987 1.00 44.37 375 GLU A C 1
ATOM 765 O O . GLU A 1 106 ? -2.227 17.999 -25.916 1.00 42.28 375 GLU A O 1
ATOM 771 N N . GLY A 1 107 ? -2.469 17.806 -28.147 1.00 45.86 376 GLY A N 1
ATOM 772 C CA . GLY A 1 107 ? -1.622 16.635 -28.291 1.00 48.59 376 GLY A CA 1
ATOM 773 C C . GLY A 1 107 ? -2.268 15.552 -29.142 1.00 51.21 376 GLY A C 1
ATOM 774 O O . GLY A 1 107 ? -3.476 15.541 -29.387 1.00 46.90 376 GLY A O 1
ATOM 775 N N . TYR A 1 108 ? -1.435 14.612 -29.603 1.00 54.35 377 TYR A N 1
ATOM 776 C CA . TYR A 1 108 ? -1.917 13.452 -30.339 1.00 54.89 377 TYR A CA 1
ATOM 777 C C . TYR A 1 108 ? -1.719 12.145 -29.593 1.00 51.31 377 TYR A C 1
ATOM 778 O O . TYR A 1 108 ? -2.407 11.166 -29.899 1.00 53.73 377 TYR A O 1
ATOM 787 N N . ASP A 1 109 ? -0.804 12.105 -28.634 1.00 48.72 378 ASP A N 1
ATOM 788 C CA . ASP A 1 109 ? -0.549 10.903 -27.850 1.00 52.74 378 ASP A CA 1
ATOM 789 C C . ASP A 1 109 ? -1.372 10.991 -26.570 1.00 47.26 378 ASP A C 1
ATOM 790 O O . ASP A 1 109 ? -1.109 11.836 -25.713 1.00 46.24 378 ASP A O 1
ATOM 795 N N . TYR A 1 110 ? -2.379 10.122 -26.452 1.00 46.80 379 TYR A N 1
ATOM 796 C CA . TYR A 1 110 ? -3.199 10.055 -25.248 1.00 43.77 379 TYR A CA 1
ATOM 797 C C . TYR A 1 110 ? -2.447 9.464 -24.076 1.00 49.61 379 TYR A C 1
ATOM 798 O O . TYR A 1 110 ? -2.798 9.747 -22.926 1.00 46.60 379 TYR A O 1
ATOM 807 N N . ASN A 1 111 ? -1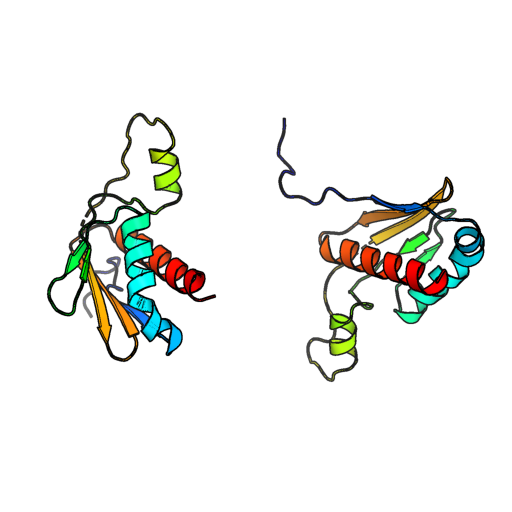.420 8.655 -24.345 1.00 54.25 380 ASN A N 1
ATOM 808 C CA . ASN A 1 111 ? -0.756 7.922 -23.277 1.00 51.95 380 ASN A CA 1
ATOM 809 C C . ASN A 1 111 ? 0.023 8.850 -22.360 1.00 49.99 380 ASN A C 1
ATOM 810 O O . ASN A 1 111 ? 0.133 8.580 -21.158 1.00 46.88 380 ASN A O 1
ATOM 815 N N . VAL A 1 112 ? 0.541 9.957 -22.891 1.00 45.37 381 VAL A N 1
ATOM 816 C CA . VAL A 1 112 ? 1.211 10.920 -22.028 1.00 42.16 381 VAL A CA 1
ATOM 817 C C . VAL A 1 112 ? 0.205 11.613 -21.118 1.00 40.36 381 VAL A C 1
ATOM 818 O O . VAL A 1 112 ? 0.457 11.805 -19.923 1.00 37.39 381 VAL A O 1
ATOM 822 N N . TYR A 1 113 ? -0.966 11.960 -21.652 1.00 44.11 382 TYR A N 1
ATOM 823 C CA . TYR A 1 113 ? -1.987 12.615 -20.842 1.00 43.27 382 TYR A CA 1
ATOM 824 C C . TYR A 1 113 ? -2.537 11.678 -19.776 1.00 38.75 382 TYR A C 1
ATOM 825 O O . TYR A 1 113 ? -2.700 12.079 -18.617 1.00 36.26 382 TYR A O 1
ATOM 834 N N . GLU A 1 114 ? -2.821 10.425 -20.136 1.00 38.36 383 GLU A N 1
ATOM 835 C CA . GLU A 1 114 ? -3.294 9.500 -19.114 1.00 44.30 383 GLU A CA 1
ATOM 836 C C . GLU A 1 114 ? -2.199 9.176 -18.102 1.00 39.12 383 GLU A C 1
ATOM 837 O O . GLU A 1 114 ? -2.497 8.977 -16.921 1.00 41.54 383 GLU A O 1
ATOM 843 N N . SER A 1 115 ? -0.936 9.147 -18.534 1.00 37.92 384 SER A N 1
ATOM 844 C CA . SER A 1 115 ? 0.173 8.949 -17.606 1.00 39.81 384 SER A CA 1
ATOM 845 C C . SER A 1 115 ? 0.248 10.085 -16.588 1.00 33.20 384 SER A C 1
ATOM 846 O O . SER A 1 115 ? 0.419 9.856 -15.380 1.00 30.31 384 SER A O 1
ATOM 849 N N . PHE A 1 116 ? 0.115 11.319 -17.066 1.00 34.41 385 PHE A N 1
ATOM 850 C CA . PHE A 1 116 ? 0.060 12.475 -16.180 1.00 29.82 385 PHE A CA 1
ATOM 851 C C . PHE A 1 116 ? -1.120 12.385 -15.226 1.00 33.15 385 PHE A C 1
ATOM 852 O O . PHE A 1 116 ? -1.000 12.732 -14.045 1.00 31.47 385 PHE A O 1
ATOM 860 N N . CYS A 1 117 ? -2.270 11.918 -15.718 1.00 32.13 386 CYS A N 1
ATOM 861 C CA . CYS A 1 117 ? -3.439 11.820 -14.854 1.00 26.48 386 CYS A CA 1
ATOM 862 C C . CYS A 1 117 ? -3.234 10.780 -13.764 1.00 32.67 386 CYS A C 1
ATOM 863 O O . CYS A 1 117 ? -3.604 11.002 -12.604 1.00 32.60 386 CYS A O 1
ATOM 866 N N . SER A 1 118 ? -2.646 9.640 -14.121 1.00 34.16 387 SER A N 1
ATOM 867 C CA . SER A 1 118 ? -2.394 8.594 -13.140 1.00 28.95 387 SER A CA 1
ATOM 868 C C . SER A 1 118 ? -1.424 9.066 -12.065 1.00 29.92 387 SER A C 1
ATOM 869 O O . SER A 1 118 ? -1.637 8.808 -10.874 1.00 29.65 387 SER A O 1
ATOM 872 N N . ALA A 1 119 ? -0.361 9.774 -12.467 1.00 31.58 388 ALA A N 1
ATOM 873 C CA . ALA A 1 119 ? 0.598 10.292 -11.493 1.00 29.91 388 ALA A CA 1
ATOM 874 C C . ALA A 1 119 ? -0.035 11.346 -10.598 1.00 30.75 388 ALA A C 1
ATOM 875 O O . ALA A 1 119 ? 0.223 11.381 -9.390 1.00 36.59 388 ALA A O 1
ATOM 877 N N . LEU A 1 120 ? -0.867 12.216 -11.173 1.00 35.40 389 LEU A N 1
ATOM 878 C CA . LEU A 1 120 ? -1.575 13.210 -10.374 1.00 31.77 389 LEU A CA 1
ATOM 879 C C . LEU A 1 120 ? -2.493 12.547 -9.362 1.00 30.74 389 LEU A C 1
ATOM 880 O O . LEU A 1 120 ? -2.529 12.942 -8.192 1.00 33.82 389 LEU A O 1
ATOM 885 N N . ALA A 1 121 ? -3.245 11.536 -9.796 1.00 31.54 390 ALA A N 1
ATOM 886 C CA . ALA A 1 121 ? -4.107 10.810 -8.873 1.00 35.78 390 ALA A CA 1
ATOM 887 C C . ALA A 1 121 ? -3.298 10.197 -7.736 1.00 39.48 390 ALA A C 1
ATOM 888 O O . ALA A 1 121 ? -3.708 10.261 -6.566 1.00 43.94 390 ALA A O 1
ATOM 890 N N . ARG A 1 122 ? -2.139 9.605 -8.059 1.00 37.39 391 ARG A N 1
ATOM 891 C CA . ARG A 1 122 ? -1.285 9.064 -7.008 1.00 38.38 391 ARG A CA 1
ATOM 892 C C . ARG A 1 122 ? -0.865 10.157 -6.034 1.00 41.09 391 ARG A C 1
ATOM 893 O O . ARG A 1 122 ? -0.891 9.952 -4.820 1.00 43.74 391 ARG A O 1
ATOM 901 N N . ALA A 1 123 ? -0.482 11.326 -6.551 1.00 36.98 392 ALA A N 1
ATOM 902 C CA . ALA A 1 123 ? -0.113 12.443 -5.687 1.00 32.59 392 ALA A CA 1
ATOM 903 C C . ALA A 1 123 ? -1.245 12.802 -4.744 1.00 39.45 392 ALA A C 1
ATOM 904 O O . ALA A 1 123 ? -1.014 13.100 -3.566 1.00 48.63 392 ALA A O 1
ATOM 906 N N . LEU A 1 124 ? -2.478 12.792 -5.254 1.00 43.77 393 LEU A N 1
ATOM 907 C CA . LEU A 1 124 ? -3.628 13.151 -4.430 1.00 41.65 393 LEU A CA 1
ATOM 908 C C . LEU A 1 124 ? -3.867 12.125 -3.334 1.00 45.49 393 LEU A C 1
ATOM 909 O O . LEU A 1 124 ? -4.293 12.475 -2.227 1.00 47.87 393 LEU A O 1
ATOM 914 N N . ARG A 1 125 ? -3.632 10.847 -3.630 1.00 45.94 394 ARG A N 1
ATOM 915 C CA . ARG A 1 125 ? -3.793 9.839 -2.583 1.00 50.78 394 ARG A CA 1
ATOM 916 C C . ARG A 1 125 ? -2.635 9.860 -1.582 1.00 59.57 394 ARG A C 1
ATOM 917 O O . ARG A 1 125 ? -2.823 9.529 -0.408 1.00 66.70 394 ARG A O 1
ATOM 925 N N . ASP A 1 126 ? -1.444 10.266 -2.009 1.00 58.14 395 ASP A N 1
ATOM 926 C CA . ASP A 1 126 ? -0.295 10.230 -1.112 1.00 60.53 395 ASP A CA 1
ATOM 927 C C . ASP A 1 126 ? -0.283 11.428 -0.176 1.00 73.20 395 ASP A C 1
ATOM 928 O O . ASP A 1 126 ? -0.327 11.270 1.047 1.00 84.35 395 ASP A O 1
ATOM 933 N N . ASN A 1 127 ? -0.228 12.639 -0.733 1.00 80.20 396 ASN A N 1
ATOM 934 C CA . ASN A 1 127 ? -0.094 13.813 0.124 1.00 90.08 396 ASN A CA 1
ATOM 935 C C . ASN A 1 127 ? -1.334 14.094 0.964 1.00 92.89 396 ASN A C 1
ATOM 936 O O . ASN A 1 127 ? -1.320 15.061 1.736 1.00 93.10 396 ASN A O 1
ATOM 941 N N . LYS A 1 128 ? -2.389 13.284 0.848 1.00 91.27 397 LYS A N 1
ATOM 942 C CA . LYS A 1 128 ? -3.563 13.420 1.700 1.00 91.74 397 LYS A CA 1
ATOM 943 C C . LYS A 1 128 ? -3.621 12.385 2.815 1.00 97.94 397 LYS A C 1
ATOM 944 O O . LYS A 1 128 ? -4.292 12.624 3.826 1.00 103.75 397 LYS A O 1
ATOM 950 N N . LYS A 1 129 ? -2.936 11.255 2.667 1.00 96.54 398 LYS A N 1
ATOM 951 C CA . LYS A 1 129 ? -2.925 10.228 3.706 1.00 97.70 398 LYS A CA 1
ATOM 952 C C . LYS A 1 129 ? -1.549 10.133 4.376 1.00 95.84 398 LYS A C 1
ATOM 953 O O . LYS A 1 129 ? -1.352 9.356 5.310 1.00 97.22 398 LYS A O 1
ATOM 1620 N N . SER C 1 12 ? 24.957 -12.585 -4.926 1.00 84.47 281 SER C N 1
ATOM 1621 C CA . SER C 1 12 ? 24.842 -12.593 -6.379 1.00 84.93 281 SER C CA 1
ATOM 1622 C C . SER C 1 12 ? 23.389 -12.745 -6.826 1.00 82.42 281 SER C C 1
ATOM 1623 O O . SER C 1 12 ? 22.667 -11.755 -6.927 1.00 89.07 281 SER C O 1
ATOM 1626 N N . THR C 1 13 ? 22.964 -13.985 -7.085 1.00 75.21 282 THR C N 1
ATOM 1627 C CA . THR C 1 13 ? 21.625 -14.249 -7.610 1.00 73.77 282 THR C CA 1
ATOM 1628 C C . THR C 1 13 ? 20.552 -13.708 -6.677 1.00 75.94 282 THR C C 1
ATOM 1629 O O . THR C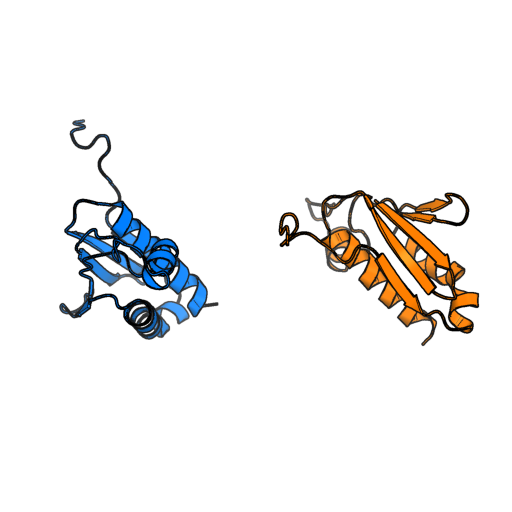 1 13 ? 20.431 -14.166 -5.540 1.00 76.10 282 THR C O 1
ATOM 1633 N N . SER C 1 14 ? 19.804 -12.707 -7.123 1.00 73.65 283 SER C N 1
ATOM 1634 C CA . SER C 1 14 ? 18.678 -12.181 -6.354 1.00 71.76 283 SER C CA 1
ATOM 1635 C C . SER C 1 14 ? 17.356 -12.741 -6.877 1.00 71.49 283 SER C C 1
ATOM 1636 O O . SER C 1 14 ? 16.462 -11.997 -7.283 1.00 76.39 283 SER C O 1
ATOM 1639 N N . LEU C 1 15 ? 17.230 -14.072 -6.873 1.00 64.19 284 LEU C N 1
ATOM 1640 C CA . LEU C 1 15 ? 15.991 -14.688 -7.339 1.00 59.15 284 LEU C CA 1
ATOM 1641 C C . LEU C 1 15 ? 14.934 -14.796 -6.248 1.00 66.41 284 LEU C C 1
ATOM 1642 O O . LEU C 1 15 ? 13.749 -14.953 -6.560 1.00 68.25 284 LEU C O 1
ATOM 1647 N N . SER C 1 16 ? 15.333 -14.735 -4.987 1.00 72.56 285 SER C N 1
ATOM 1648 C CA . SER C 1 16 ? 14.414 -14.628 -3.864 1.00 77.38 285 SER C CA 1
ATOM 1649 C C . SER C 1 16 ? 14.634 -13.304 -3.147 1.00 85.93 285 SER C C 1
ATOM 1650 O O . SER C 1 16 ? 14.619 -13.232 -1.917 1.00 87.82 285 SER C O 1
ATOM 1653 N N . LYS C 1 17 ? 14.850 -12.238 -3.926 1.00 92.59 286 LYS C N 1
ATOM 1654 C CA . LYS C 1 17 ? 15.202 -10.944 -3.350 1.00 100.44 286 LYS C CA 1
ATOM 1655 C C . LYS C 1 17 ? 14.106 -10.420 -2.434 1.00 103.19 286 LYS C C 1
ATOM 1656 O O . LYS C 1 17 ? 14.389 -9.667 -1.496 1.00 107.40 286 LYS C O 1
ATOM 1662 N N . TYR C 1 18 ? 12.858 -10.812 -2.675 1.00 97.33 287 TYR C N 1
ATOM 1663 C CA . TYR C 1 18 ? 11.723 -10.376 -1.871 1.00 94.54 287 TYR C CA 1
ATOM 1664 C C . TYR C 1 18 ? 10.850 -11.569 -1.503 1.00 93.02 287 TYR C C 1
ATOM 1665 O O . TYR C 1 18 ? 9.626 -11.560 -1.646 1.00 93.29 287 TYR C O 1
ATOM 1674 N N . PHE C 1 19 ? 11.492 -12.624 -1.032 1.00 88.74 288 PHE C N 1
ATOM 1675 C CA . PHE C 1 19 ? 10.839 -13.772 -0.436 1.00 84.07 288 PHE C CA 1
ATOM 1676 C C . PHE C 1 19 ? 11.153 -13.820 1.053 1.00 84.68 288 PHE C C 1
ATOM 1677 O O . PHE C 1 19 ? 12.086 -13.158 1.520 1.00 81.70 288 PHE C O 1
ATOM 1685 N N . PRO C 1 20 ? 10.380 -14.571 1.839 1.00 85.25 289 PRO C N 1
ATOM 1686 C CA . PRO C 1 20 ? 10.705 -14.708 3.264 1.00 77.40 289 PRO C CA 1
ATOM 1687 C C . PRO C 1 20 ? 12.023 -15.443 3.468 1.00 74.01 289 PRO C C 1
ATOM 1688 O O . PRO C 1 20 ? 12.322 -16.421 2.777 1.00 71.00 289 PRO C O 1
ATOM 1692 N N . HIS C 1 21 ? 12.820 -14.953 4.426 1.00 68.19 290 HIS C N 1
ATOM 1693 C CA . HIS C 1 21 ? 14.102 -15.559 4.759 1.00 59.92 290 HIS C CA 1
ATOM 1694 C C . HIS C 1 21 ? 14.222 -16.008 6.207 1.00 58.54 290 HIS C C 1
ATOM 1695 O O . HIS C 1 21 ? 15.016 -16.913 6.493 1.00 53.41 290 HIS C O 1
ATOM 1702 N N . LYS C 1 22 ? 13.472 -15.408 7.123 1.00 54.37 291 LYS C N 1
ATOM 1703 C CA . LYS C 1 22 ? 13.364 -15.937 8.472 1.00 40.43 291 LYS C CA 1
ATOM 1704 C C . LYS C 1 22 ? 12.486 -17.180 8.419 1.00 40.51 291 LYS C C 1
ATOM 1705 O O . LYS C 1 22 ? 11.254 -17.083 8.447 1.00 46.00 291 LYS C O 1
ATOM 1711 N N . VAL C 1 23 ? 13.108 -18.355 8.303 1.00 36.91 292 VAL C N 1
ATOM 1712 C CA . VAL C 1 23 ? 12.367 -19.615 8.256 1.00 32.81 292 VAL C CA 1
ATOM 1713 C C . VAL C 1 23 ? 12.471 -20.395 9.567 1.00 29.10 292 VAL C C 1
ATOM 1714 O O . VAL C 1 23 ? 11.743 -21.382 9.753 1.00 29.43 292 VAL C O 1
ATOM 1718 N N . LEU C 1 24 ? 13.306 -19.951 10.502 1.00 29.50 293 LEU C N 1
ATOM 1719 C CA . LEU C 1 24 ? 13.507 -20.636 11.771 1.00 27.67 293 LEU C CA 1
ATOM 1720 C C . LEU C 1 24 ? 13.553 -19.603 12.881 1.00 31.55 293 LEU C C 1
ATOM 1721 O O . LEU C 1 24 ? 14.399 -18.704 12.858 1.00 35.33 293 LEU C O 1
ATOM 1726 N N . GLN C 1 25 ? 12.648 -19.721 13.842 1.00 29.89 294 GLN C N 1
ATOM 1727 C CA . GLN C 1 25 ? 12.668 -18.866 15.020 1.00 33.06 294 GLN C CA 1
ATOM 1728 C C . GLN C 1 25 ? 13.174 -19.638 16.232 1.00 31.63 294 GLN C C 1
ATOM 1729 O O . GLN C 1 25 ? 12.879 -20.821 16.405 1.00 30.17 294 GLN C O 1
ATOM 1735 N N . ASN C 1 26 ? 13.951 -18.972 17.060 1.00 32.49 295 ASN C N 1
ATOM 1736 C CA . ASN C 1 26 ? 14.549 -19.618 18.212 1.00 39.18 295 ASN C CA 1
ATOM 1737 C C . ASN C 1 26 ? 14.378 -18.733 19.434 1.00 36.80 295 ASN C C 1
ATOM 1738 O O . ASN C 1 26 ? 14.354 -17.505 19.341 1.00 44.28 295 ASN C O 1
ATOM 1743 N N . TRP C 1 27 ? 14.244 -19.371 20.582 1.00 31.96 296 TRP C N 1
ATOM 1744 C CA . TRP C 1 27 ? 14.133 -18.652 21.838 1.00 34.36 296 TRP C CA 1
ATOM 1745 C C . TRP C 1 27 ? 14.951 -19.396 22.876 1.00 31.68 296 TRP C C 1
ATOM 1746 O O . TRP C 1 27 ? 14.820 -20.615 23.012 1.00 29.50 296 TRP C O 1
ATOM 1757 N N . THR C 1 28 ? 15.804 -18.663 23.583 1.00 32.11 297 THR C N 1
ATOM 1758 C CA . THR C 1 28 ? 16.620 -19.253 24.633 1.00 39.12 297 THR C CA 1
ATOM 1759 C C . THR C 1 28 ? 15.748 -19.617 25.823 1.00 35.85 297 THR C C 1
ATOM 1760 O O . THR C 1 28 ? 15.004 -18.783 26.341 1.00 31.40 297 THR C O 1
ATOM 1764 N N . LEU C 1 29 ? 15.842 -20.863 26.251 1.00 35.09 298 LEU C N 1
ATOM 1765 C CA . LEU C 1 29 ? 15.105 -21.350 27.403 1.00 36.72 298 LEU C CA 1
ATOM 1766 C C . LEU C 1 29 ? 16.026 -21.368 28.618 1.00 41.43 298 LEU C C 1
ATOM 1767 O O . LEU C 1 29 ? 17.070 -22.025 28.604 1.00 49.58 298 LEU C O 1
ATOM 1772 N N . ASP C 1 30 ? 15.642 -20.637 29.651 1.00 42.30 299 ASP C N 1
ATOM 1773 C CA . ASP C 1 30 ? 16.277 -20.710 30.953 1.00 39.50 299 ASP C CA 1
ATOM 1774 C C . ASP C 1 30 ? 15.729 -21.924 31.694 1.00 46.31 299 ASP C C 1
ATOM 1775 O O . ASP C 1 30 ? 14.804 -22.585 31.215 1.00 45.61 299 ASP C O 1
ATOM 1780 N N . PRO C 1 31 ? 16.280 -22.251 32.871 1.00 51.49 300 PRO C N 1
ATOM 1781 C CA . PRO C 1 31 ? 15.822 -23.465 33.578 1.00 47.79 300 PRO C CA 1
ATOM 1782 C C . PRO C 1 31 ? 14.316 -23.571 33.815 1.00 48.62 300 PRO C C 1
ATOM 1783 O O . PRO C 1 31 ? 13.722 -24.600 33.465 1.00 44.77 300 PRO C O 1
ATOM 1787 N N . GLU C 1 32 ? 13.679 -22.547 34.396 1.00 52.24 301 GLU C N 1
ATOM 1788 C CA . GLU C 1 32 ? 12.250 -22.641 34.694 1.00 51.05 301 GLU C CA 1
ATOM 1789 C C . GLU C 1 32 ? 11.386 -22.728 33.437 1.00 47.74 301 GLU C C 1
ATOM 1790 O O . GLU C 1 32 ? 10.249 -23.202 33.519 1.00 46.66 301 GLU C O 1
ATOM 1796 N N . L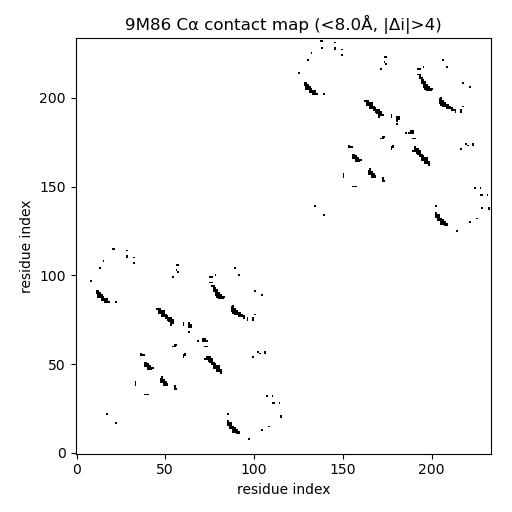EU C 1 33 ? 11.894 -22.305 32.275 1.00 46.96 302 LEU C N 1
ATOM 1797 C CA . LEU C 1 33 ? 11.159 -22.556 31.040 1.00 42.32 302 LEU C CA 1
ATOM 1798 C C . LEU C 1 33 ? 11.362 -23.980 30.540 1.00 42.01 302 LEU C C 1
ATOM 1799 O O . LEU C 1 33 ? 10.398 -24.620 30.102 1.00 38.07 302 LEU C O 1
ATOM 1804 N N . CYS C 1 34 ? 12.599 -24.494 30.586 1.00 41.81 303 CYS C N 1
ATOM 1805 C CA . CYS C 1 34 ? 12.817 -25.876 30.173 1.00 42.69 303 CYS C CA 1
ATOM 1806 C C . CYS C 1 34 ? 11.931 -26.831 30.962 1.00 42.36 303 CYS C C 1
ATOM 1807 O O . CYS C 1 34 ? 11.416 -27.809 30.408 1.00 39.51 303 CYS C O 1
ATOM 1810 N N . ALA C 1 35 ? 11.703 -26.536 32.242 1.00 39.71 304 ALA C N 1
ATOM 1811 C CA . ALA C 1 35 ? 10.854 -27.371 33.078 1.00 43.52 304 ALA C CA 1
ATOM 1812 C C . ALA C 1 35 ? 9.370 -27.168 32.802 1.00 42.58 304 ALA C C 1
ATOM 1813 O O . ALA C 1 35 ? 8.580 -28.085 33.040 1.00 40.56 304 ALA C O 1
ATOM 1815 N N . GLN C 1 36 ? 8.975 -25.998 32.307 1.00 45.21 305 GLN C N 1
ATOM 1816 C CA . GLN C 1 36 ? 7.576 -25.676 32.087 1.00 42.19 305 GLN C CA 1
ATOM 1817 C C . GLN C 1 36 ? 7.174 -25.655 30.622 1.00 43.45 305 GLN C C 1
ATOM 1818 O O . GLN C 1 36 ? 6.016 -25.345 30.330 1.00 46.80 305 GLN C O 1
ATOM 1824 N N . ILE C 1 37 ? 8.081 -25.992 29.697 1.00 44.03 306 ILE C N 1
ATOM 1825 C CA . ILE C 1 37 ? 7.807 -25.784 28.273 1.00 45.10 306 ILE C CA 1
ATOM 1826 C C . ILE C 1 37 ? 6.623 -26.617 27.795 1.00 46.50 306 ILE C C 1
ATOM 1827 O O . ILE C 1 37 ? 5.844 -26.166 26.949 1.00 48.57 306 ILE C O 1
ATOM 1832 N N . ASP C 1 38 ? 6.441 -27.820 28.343 1.00 49.56 307 ASP C N 1
ATOM 1833 C CA . ASP C 1 38 ? 5.350 -28.682 27.897 1.00 53.70 307 ASP C CA 1
ATOM 1834 C C . ASP C 1 38 ? 3.990 -28.147 28.33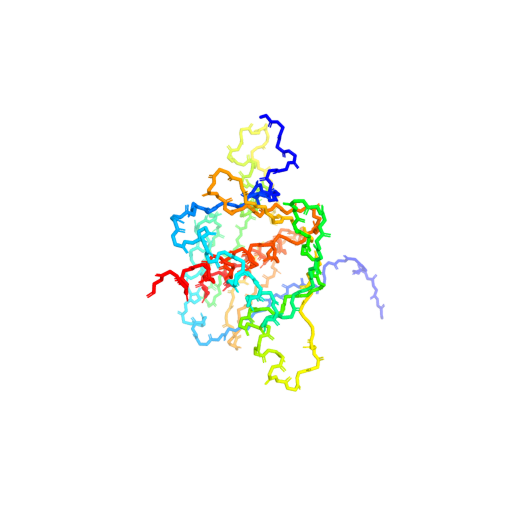2 1.00 53.02 307 ASP C C 1
ATOM 1835 O O . ASP C 1 38 ? 3.043 -28.132 27.542 1.00 55.02 307 ASP C O 1
ATOM 1840 N N . ASP C 1 39 ? 3.858 -27.742 29.597 1.00 53.02 308 ASP C N 1
ATOM 1841 C CA . ASP C 1 39 ? 2.577 -27.232 30.079 1.00 56.54 308 ASP C CA 1
ATOM 1842 C C . ASP C 1 39 ? 2.184 -25.966 29.339 1.00 54.36 308 ASP C C 1
ATOM 1843 O O . ASP C 1 39 ? 1.018 -25.786 28.960 1.00 53.88 308 ASP C O 1
ATOM 1848 N N . ILE C 1 40 ? 3.154 -25.078 29.127 1.00 48.04 309 ILE C N 1
ATOM 1849 C CA . ILE C 1 40 ? 2.904 -23.852 28.382 1.00 49.46 309 ILE C CA 1
ATOM 1850 C C . ILE C 1 40 ? 2.473 -24.176 26.958 1.00 47.69 309 ILE C C 1
ATOM 1851 O O . ILE C 1 40 ? 1.499 -23.612 26.445 1.00 51.07 309 ILE C O 1
ATOM 1856 N N . LEU C 1 41 ? 3.195 -25.091 26.301 1.00 46.17 310 LEU C N 1
ATOM 1857 C CA . LEU C 1 41 ? 2.892 -25.429 24.916 1.00 46.34 310 LEU C CA 1
ATOM 1858 C C . LEU C 1 41 ? 1.516 -26.060 24.786 1.00 48.05 310 LEU C C 1
ATOM 1859 O O . LEU C 1 41 ? 0.756 -25.717 23.878 1.00 44.93 310 LEU C O 1
ATOM 1864 N N . GLN C 1 42 ? 1.190 -27.003 25.673 1.00 48.66 311 GLN C N 1
ATOM 1865 C CA . GLN C 1 42 ? -0.118 -27.643 25.645 1.00 51.15 311 GLN C CA 1
ATOM 1866 C C . GLN C 1 42 ? -1.228 -26.626 25.861 1.00 49.69 311 GLN C C 1
ATOM 1867 O O . GLN C 1 42 ? -2.245 -26.650 25.155 1.00 51.89 311 GLN C O 1
ATOM 1873 N N . LYS C 1 43 ? -1.040 -25.700 26.807 1.00 47.72 312 LYS C N 1
ATOM 1874 C CA . LYS C 1 43 ? -2.052 -24.672 27.040 1.00 48.26 312 LYS C CA 1
ATOM 1875 C C . LYS C 1 43 ? -2.225 -23.780 25.812 1.00 42.79 312 LYS C C 1
ATOM 1876 O O . LYS C 1 43 ? -3.339 -23.581 25.323 1.00 46.21 312 LYS C O 1
ATOM 1882 N N . PHE C 1 44 ? -1.125 -23.254 25.283 1.00 44.87 313 PHE C N 1
ATOM 1883 C CA . PHE C 1 44 ? -1.207 -22.373 24.124 1.00 40.23 313 PHE C CA 1
ATOM 1884 C C . PHE C 1 44 ? -1.852 -23.073 22.937 1.00 37.86 313 PHE C C 1
ATOM 1885 O O . PHE C 1 44 ? -2.710 -22.501 22.257 1.00 42.92 313 PHE C O 1
ATOM 1893 N N . LEU C 1 45 ? -1.465 -24.314 22.676 1.00 41.92 314 LEU C N 1
ATOM 1894 C CA . LEU C 1 45 ? -2.003 -25.018 21.526 1.00 39.74 314 LEU C CA 1
ATOM 1895 C C . LEU C 1 45 ? -3.491 -25.274 21.701 1.00 42.89 314 LEU C C 1
ATOM 1896 O O . LEU C 1 45 ? -4.289 -24.967 20.811 1.00 41.66 314 LEU C O 1
ATOM 1901 N N . ASP C 1 46 ? -3.892 -25.800 22.860 1.00 46.60 315 ASP C N 1
ATOM 1902 C CA . ASP C 1 46 ? -5.266 -26.256 23.005 1.00 47.76 315 ASP C CA 1
ATOM 1903 C C . ASP C 1 46 ? -6.239 -25.100 23.229 1.00 45.42 315 ASP C C 1
ATOM 1904 O O . ASP C 1 46 ? -7.395 -25.182 22.798 1.00 47.09 315 ASP C O 1
ATOM 1909 N N . ASP C 1 47 ? -5.792 -24.013 23.862 1.00 40.60 316 ASP C N 1
ATOM 1910 C CA . ASP C 1 47 ? -6.650 -22.848 24.073 1.00 43.66 316 ASP C CA 1
ATOM 1911 C C . ASP C 1 47 ? -6.925 -22.072 22.788 1.00 46.96 316 ASP C C 1
ATOM 1912 O O . ASP C 1 47 ? -7.939 -21.369 22.703 1.00 41.60 316 ASP C O 1
ATOM 1917 N N . ASN C 1 48 ? -6.046 -22.170 21.797 1.00 44.43 317 ASN C N 1
ATOM 1918 C CA . ASN C 1 48 ? -6.268 -21.560 20.498 1.00 38.73 317 ASN C CA 1
ATOM 1919 C C . ASN C 1 48 ? -6.687 -22.581 19.448 1.00 41.00 317 ASN C C 1
ATOM 1920 O O . ASN C 1 48 ? -6.690 -22.264 18.253 1.00 35.33 317 ASN C O 1
ATOM 1925 N N . LYS C 1 49 ? -7.043 -23.791 19.881 1.00 40.26 318 LYS C N 1
ATOM 1926 C CA . LYS C 1 49 ? -7.465 -24.893 19.017 1.00 45.78 318 LYS C CA 1
ATOM 1927 C C . LYS C 1 49 ? -6.573 -24.995 17.783 1.00 44.25 318 LYS C C 1
ATOM 1928 O O . LYS C 1 49 ? -7.009 -24.851 16.640 1.00 51.31 318 LYS C O 1
ATOM 1934 N N . ILE C 1 50 ? -5.293 -25.228 18.034 1.00 42.27 319 ILE C N 1
ATOM 1935 C CA . ILE C 1 50 ? -4.299 -25.338 16.975 1.00 32.47 319 ILE C CA 1
ATOM 1936 C C . ILE C 1 50 ? -4.046 -26.820 16.729 1.00 28.74 319 ILE C C 1
ATOM 1937 O O . ILE C 1 50 ? -3.692 -27.542 17.674 1.00 28.97 319 ILE C O 1
ATOM 1942 N N . PRO C 1 51 ? -4.252 -27.319 15.517 1.00 29.29 320 PRO C N 1
ATOM 1943 C CA . PRO C 1 51 ? -4.015 -28.740 15.249 1.00 24.16 320 PRO C CA 1
ATOM 1944 C C . PRO C 1 51 ? -2.537 -29.078 15.367 1.00 24.40 320 PRO C C 1
ATOM 1945 O O . PRO C 1 51 ? -1.688 -28.436 14.747 1.00 24.28 320 PRO C O 1
ATOM 1949 N N . TRP C 1 52 ? -2.230 -30.110 16.140 1.00 21.70 321 TRP C N 1
ATOM 1950 C CA . TRP C 1 52 ? -0.848 -30.523 16.273 1.00 19.01 321 TRP C CA 1
ATOM 1951 C C . TRP C 1 52 ? -0.777 -32.024 16.484 1.00 23.79 321 TRP C C 1
ATOM 1952 O O . TRP C 1 52 ? -1.723 -32.649 16.962 1.00 29.94 321 TRP C O 1
ATOM 1963 N N . SER C 1 53 ? 0.362 -32.595 16.120 1.00 25.04 322 SER C N 1
ATOM 1964 C CA . SER C 1 53 ? 0.580 -34.020 16.292 1.00 25.72 322 SER C CA 1
ATOM 1965 C C . SER C 1 53 ? 2.059 -34.265 16.577 1.00 23.18 322 SER C C 1
ATOM 1966 O O . SER C 1 53 ? 2.926 -33.465 16.220 1.00 26.28 322 SER C O 1
ATOM 1969 N N . LYS C 1 54 ? 2.338 -35.373 17.249 1.00 19.75 323 LYS C N 1
ATOM 1970 C CA . LYS C 1 54 ? 3.701 -35.751 17.600 1.00 23.12 323 LYS C CA 1
ATOM 1971 C C . LYS C 1 54 ? 4.330 -36.495 16.437 1.00 24.24 323 LYS C C 1
ATOM 1972 O O . LYS C 1 54 ? 3.701 -37.377 15.846 1.00 27.70 323 LYS C O 1
ATOM 1978 N N . LYS C 1 55 ? 5.568 -36.145 16.111 1.00 21.75 324 LYS C N 1
ATOM 1979 C CA . LYS C 1 55 ? 6.235 -36.727 14.958 1.00 26.05 324 LYS C CA 1
ATOM 1980 C C . LYS C 1 55 ? 7.626 -37.216 15.327 1.00 28.15 324 LYS C C 1
ATOM 1981 O O . LYS C 1 55 ? 8.580 -37.066 14.565 1.00 31.08 324 LYS C O 1
ATOM 1987 N N . GLY C 1 56 ? 7.750 -37.839 16.493 1.00 25.02 325 GLY C N 1
ATOM 1988 C CA . GLY C 1 56 ? 9.035 -38.245 17.004 1.00 22.65 325 GLY C CA 1
ATOM 1989 C C . GLY C 1 56 ? 9.493 -37.346 18.132 1.00 27.22 325 GLY C C 1
ATOM 1990 O O . GLY C 1 56 ? 8.758 -37.130 19.098 1.00 28.31 325 GLY C O 1
ATOM 1991 N N . SER C 1 57 ? 10.718 -36.839 18.032 1.00 26.52 326 SER C N 1
ATOM 1992 C CA . SER C 1 57 ? 11.256 -35.860 18.959 1.00 21.71 326 SER C CA 1
ATOM 1993 C C . SER C 1 57 ? 10.850 -34.450 18.592 1.00 25.98 326 SER C C 1
ATOM 1994 O O . SER C 1 57 ? 11.411 -33.490 19.123 1.00 28.16 326 SER C O 1
ATOM 1997 N N . VAL C 1 58 ? 9.875 -34.326 17.702 1.00 31.58 327 VAL C N 1
ATOM 1998 C CA . VAL C 1 58 ? 9.502 -33.084 17.040 1.00 25.40 327 VAL C CA 1
ATOM 1999 C C . VAL C 1 58 ? 7.982 -33.050 16.934 1.00 27.69 327 VAL C C 1
ATOM 2000 O O . VAL C 1 58 ? 7.337 -34.095 16.782 1.00 28.02 327 VAL C O 1
ATOM 2004 N N . LEU C 1 59 ? 7.405 -31.859 17.058 1.00 25.92 328 LEU C N 1
ATOM 2005 C CA . LEU C 1 59 ? 5.967 -31.668 16.915 1.00 23.02 328 LEU C CA 1
ATOM 2006 C C . LEU C 1 59 ? 5.654 -30.998 15.581 1.00 28.44 328 LEU C C 1
ATOM 2007 O O . LEU C 1 59 ? 6.362 -30.082 15.160 1.00 30.10 328 LEU C O 1
ATOM 2012 N N . GLU C 1 60 ? 4.588 -31.435 14.916 1.00 25.34 329 GLU C N 1
ATOM 2013 C CA . GLU C 1 60 ? 4.101 -30.763 13.713 1.00 25.34 329 GLU C CA 1
ATOM 2014 C C . GLU C 1 60 ? 2.818 -30.002 14.061 1.00 28.17 329 GLU C C 1
ATOM 2015 O O . GLU C 1 60 ? 1.869 -30.580 14.599 1.00 32.24 329 GLU C O 1
ATOM 2021 N N . ILE C 1 61 ? 2.805 -28.707 13.786 1.00 26.21 330 ILE C N 1
ATOM 2022 C CA . ILE C 1 61 ? 1.616 -27.878 13.889 1.00 28.85 330 ILE C CA 1
ATOM 2023 C C . ILE C 1 61 ? 1.142 -27.583 12.474 1.00 32.82 330 ILE C C 1
ATOM 2024 O O . ILE C 1 61 ? 1.899 -27.043 11.658 1.00 34.86 330 ILE C O 1
ATOM 2029 N N . SER C 1 62 ? -0.108 -27.935 12.176 1.00 33.92 331 SER C N 1
ATOM 2030 C CA . SER C 1 62 ? -0.659 -27.813 10.826 1.00 31.93 331 SER C CA 1
ATOM 2031 C C . SER C 1 62 ? -1.970 -27.042 10.909 1.00 32.33 331 SER C C 1
ATOM 2032 O O . SER C 1 62 ? -3.003 -27.593 11.295 1.00 35.54 331 SER C O 1
ATOM 2035 N N . THR C 1 63 ? -1.934 -25.773 10.541 1.00 29.90 332 THR C N 1
ATOM 2036 C CA . THR C 1 63 ? -3.074 -24.894 10.696 1.00 33.94 332 THR C CA 1
ATOM 2037 C C . THR C 1 63 ? -3.703 -24.590 9.342 1.00 44.03 332 THR C C 1
ATOM 2038 O O . THR C 1 63 ? -3.008 -24.438 8.326 1.00 41.84 332 THR C O 1
ATOM 2042 N N . LYS C 1 64 ? -5.028 -24.519 9.338 1.00 46.94 333 LYS C N 1
ATOM 2043 C CA . LYS C 1 64 ? -5.766 -24.172 8.142 1.00 49.99 333 LYS C CA 1
ATOM 2044 C C . LYS C 1 64 ? -6.177 -22.713 8.131 1.00 50.06 333 LYS C C 1
ATOM 2045 O O . LYS C 1 64 ? -6.581 -22.206 7.080 1.00 57.36 333 LYS C O 1
ATOM 2051 N N . SER C 1 65 ? -6.039 -22.026 9.261 1.00 51.83 334 SER C N 1
ATOM 2052 C CA . SER C 1 65 ? -6.587 -20.697 9.477 1.00 54.46 334 SER C CA 1
ATOM 2053 C C . SER C 1 65 ? -6.025 -20.152 10.780 1.00 47.32 334 SER C C 1
ATOM 2054 O O . SER C 1 65 ? -5.789 -20.907 11.728 1.00 45.72 334 SER C O 1
ATOM 2057 N N . ILE C 1 66 ? -5.826 -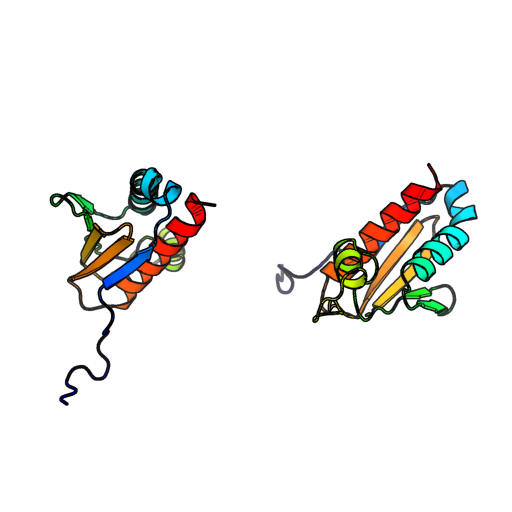18.836 10.821 1.00 49.93 335 ILE C N 1
ATOM 2058 C CA . ILE C 1 66 ? -5.326 -18.193 12.033 1.00 37.20 335 ILE C CA 1
ATOM 2059 C C . ILE C 1 66 ? -6.436 -18.157 13.075 1.00 38.93 335 ILE C C 1
ATOM 2060 O O . ILE C 1 66 ? -7.440 -17.454 12.916 1.00 41.30 335 ILE C O 1
ATOM 2065 N N . THR C 1 67 ? -6.252 -18.899 14.160 1.00 37.51 336 THR C N 1
ATOM 2066 C CA . THR C 1 67 ? -7.280 -19.031 15.179 1.00 33.19 336 THR C CA 1
ATOM 2067 C C . THR C 1 67 ? -6.839 -18.489 16.528 1.00 33.19 336 THR C C 1
ATOM 2068 O O . THR C 1 67 ? -7.535 -18.700 17.527 1.00 35.51 336 THR C O 1
ATOM 2072 N N . TRP C 1 68 ? -5.707 -17.792 16.589 1.00 32.81 337 TRP C N 1
ATOM 2073 C CA . TRP C 1 68 ? -5.200 -17.274 17.847 1.00 36.07 337 TRP C CA 1
ATOM 2074 C C . TRP C 1 68 ? -5.174 -15.763 17.916 1.00 30.26 337 TRP C C 1
ATOM 2075 O O . TRP C 1 68 ? -5.140 -15.226 19.026 1.00 36.83 337 TRP C O 1
ATOM 2086 N N . SER C 1 69 ? -5.192 -15.064 16.784 1.00 29.55 338 SER C N 1
ATOM 2087 C CA . SER C 1 69 ? -4.994 -13.621 16.807 1.00 33.47 338 SER C CA 1
ATOM 2088 C C . SER C 1 69 ? -6.268 -12.887 17.229 1.00 33.58 338 SER C C 1
ATOM 2089 O O . SER C 1 69 ? -7.383 -13.404 17.123 1.00 32.14 338 SER C O 1
ATOM 2092 N N . ARG C 1 70 ? -6.079 -11.658 17.721 1.00 39.63 339 ARG C N 1
ATOM 2093 C CA . ARG C 1 70 ? -7.210 -10.817 18.107 1.00 31.73 339 ARG C CA 1
ATOM 2094 C C . ARG C 1 70 ? -8.192 -10.659 16.954 1.00 32.29 339 ARG C C 1
ATOM 2095 O O . ARG C 1 70 ? -9.399 -10.844 17.124 1.00 35.49 339 ARG C O 1
ATOM 2103 N N . LYS C 1 71 ? -7.691 -10.345 15.763 1.00 29.44 340 LYS C N 1
ATOM 2104 C CA . LYS C 1 71 ? -8.566 -10.308 14.599 1.00 29.93 340 LYS C CA 1
ATOM 2105 C C . LYS C 1 71 ? -9.347 -11.604 14.464 1.00 37.17 340 LYS C C 1
ATOM 2106 O O . LYS C 1 71 ? -10.542 -11.585 14.161 1.00 47.08 340 LYS C O 1
ATOM 2112 N N . ALA C 1 72 ? -8.698 -12.742 14.716 1.00 42.68 341 ALA C N 1
ATOM 2113 C CA . ALA C 1 72 ? -9.401 -14.020 14.636 1.00 41.39 341 ALA C CA 1
ATOM 2114 C C . ALA C 1 72 ? -10.436 -14.153 15.745 1.00 41.32 341 ALA C C 1
ATOM 2115 O O . ALA C 1 72 ? -11.479 -14.790 15.556 1.00 45.66 341 ALA C O 1
ATOM 2117 N N . ARG C 1 73 ? -10.165 -13.563 16.909 1.00 38.09 342 ARG C N 1
ATOM 2118 C CA . ARG C 1 73 ? -11.103 -13.658 18.014 1.00 40.67 342 ARG C CA 1
ATOM 2119 C C . ARG C 1 73 ? -12.242 -12.661 17.873 1.00 51.86 342 ARG C C 1
ATOM 2120 O O . ARG C 1 73 ? -13.368 -12.958 18.283 1.00 60.28 342 ARG C O 1
ATOM 2128 N N . ARG C 1 74 ? -11.980 -11.489 17.291 1.00 48.16 343 ARG C N 1
ATOM 2129 C CA . ARG C 1 74 ? -13.061 -10.554 17.001 1.00 45.81 343 ARG C CA 1
ATOM 2130 C C . ARG C 1 74 ? -13.981 -11.088 15.907 1.00 53.85 343 ARG C C 1
ATOM 2131 O O . ARG C 1 74 ? -15.176 -10.788 15.907 1.00 68.73 343 ARG C O 1
ATOM 2139 N N . ILE C 1 75 ? -13.450 -11.877 14.975 1.00 52.55 344 ILE C N 1
ATOM 2140 C CA . ILE C 1 75 ? -14.280 -12.501 13.947 1.00 62.27 344 ILE C CA 1
ATOM 2141 C C . ILE C 1 75 ? -15.048 -13.684 14.518 1.00 67.86 344 ILE C C 1
ATOM 2142 O O . ILE C 1 75 ? -16.234 -13.866 14.224 1.00 71.52 344 ILE C O 1
ATOM 2147 N N . SER C 1 76 ? -14.376 -14.510 15.329 1.00 68.42 345 SER C N 1
ATOM 2148 C CA . SER C 1 76 ? -15.006 -15.692 15.911 1.00 72.97 345 SER C CA 1
ATOM 2149 C C . SER C 1 76 ? -16.092 -15.307 16.908 1.00 86.56 345 SER C C 1
ATOM 2150 O O . SER C 1 76 ? -17.152 -15.943 16.960 1.00 88.50 345 SER C O 1
ATOM 2153 N N . LYS C 1 77 ? -15.849 -14.261 17.699 1.00 91.26 346 LYS C N 1
ATOM 2154 C CA . LYS C 1 77 ? -16.801 -13.737 18.665 1.00 91.18 346 LYS C CA 1
ATOM 2155 C C . LYS C 1 77 ? -17.804 -12.779 18.030 1.00 93.85 346 LYS C C 1
ATOM 2156 O O . LYS C 1 77 ? -18.379 -11.937 18.732 1.00 98.50 346 LYS C O 1
ATOM 2162 N N . SER C 1 78 ? -18.009 -12.876 16.717 1.00 90.73 347 SER C N 1
ATOM 2163 C CA . SER C 1 78 ? -19.002 -12.077 16.019 1.00 102.15 347 SER C CA 1
ATOM 2164 C C . SER C 1 78 ? -19.788 -12.960 15.062 1.00 109.69 347 SER C C 1
ATOM 2165 O O . SER C 1 78 ? -19.278 -13.963 14.551 1.00 104.58 347 SER C O 1
ATOM 2168 N N . GLN C 1 79 ? -21.041 -12.572 14.825 1.00 117.24 348 GLN C N 1
ATOM 2169 C CA . GLN C 1 79 ? -21.898 -13.248 13.853 1.00 122.24 348 GLN C CA 1
ATOM 2170 C C . GLN C 1 79 ? -21.570 -12.761 12.438 1.00 122.84 348 GLN C C 1
ATOM 2171 O O . GLN C 1 79 ? -22.412 -12.237 11.708 1.00 122.51 348 GLN C O 1
ATOM 2177 N N . THR C 1 80 ? -20.305 -12.949 12.059 1.00 117.40 349 THR C N 1
ATOM 2178 C CA . THR C 1 80 ? -19.798 -12.482 10.776 1.00 120.11 349 THR C CA 1
ATOM 2179 C C . THR C 1 80 ? -19.971 -13.559 9.715 1.00 123.89 349 THR C C 1
ATOM 2180 O O . THR C 1 80 ? -19.821 -14.753 9.991 1.00 122.25 349 THR C O 1
ATOM 2184 N N . SER C 1 81 ? -20.298 -13.123 8.496 1.00 127.29 350 SER C N 1
ATOM 2185 C CA . SER C 1 81 ? -20.414 -14.051 7.376 1.00 130.97 350 SER C CA 1
ATOM 2186 C C . SER C 1 81 ? -19.097 -14.776 7.128 1.00 131.64 350 SER C C 1
ATOM 2187 O O . SER C 1 81 ? -19.044 -16.013 7.126 1.00 130.65 350 SER C O 1
ATOM 2190 N N . VAL C 1 82 ? -18.017 -14.020 6.926 1.00 128.31 351 VAL C N 1
ATOM 2191 C CA . VAL C 1 82 ? -16.696 -14.615 6.778 1.00 121.17 351 VAL C CA 1
ATOM 2192 C C . VAL C 1 82 ? -16.264 -15.101 8.154 1.00 113.84 351 VAL C C 1
ATOM 2193 O O . VAL C 1 82 ? -15.810 -14.321 8.998 1.00 109.07 351 VAL C O 1
ATOM 2197 N N . SER C 1 83 ? -16.439 -16.392 8.398 1.00 110.93 352 SER C N 1
ATOM 2198 C CA . SER C 1 83 ? -16.158 -16.968 9.701 1.00 110.84 352 SER C CA 1
ATOM 2199 C C . SER C 1 83 ? -14.743 -17.519 9.808 1.00 108.34 352 SER C C 1
ATOM 2200 O O . SER C 1 83 ? -14.350 -17.959 10.893 1.00 104.08 352 SER C O 1
ATOM 2203 N N . SER C 1 84 ? -13.970 -17.496 8.720 1.00 112.06 353 SER C N 1
ATOM 2204 C CA . SER C 1 84 ? -12.630 -18.068 8.685 1.00 107.60 353 SER C CA 1
ATOM 2205 C C . SER C 1 84 ? -11.646 -17.073 8.081 1.00 99.65 353 SER C C 1
ATOM 2206 O O . SER C 1 84 ? -11.970 -16.372 7.115 1.00 99.92 353 SER C O 1
ATOM 2209 N N . LEU C 1 85 ? -10.445 -17.016 8.657 1.00 93.58 354 LEU C N 1
ATOM 2210 C CA . LEU C 1 85 ? -9.357 -16.176 8.166 1.00 91.45 354 LEU C CA 1
ATOM 2211 C C . LEU C 1 85 ? -8.290 -17.071 7.549 1.00 91.51 354 LEU C C 1
ATOM 2212 O O . LEU C 1 85 ? -7.701 -17.906 8.243 1.00 84.21 354 LEU C O 1
ATOM 2217 N N . GLU C 1 86 ? -8.023 -16.872 6.259 1.00 94.85 355 GLU C N 1
ATOM 2218 C CA . GLU C 1 86 ? -7.265 -17.831 5.469 1.00 87.70 355 GLU C CA 1
ATOM 2219 C C . GLU C 1 86 ? -5.823 -17.922 5.957 1.00 83.95 355 GLU C C 1
ATOM 2220 O O . GLU C 1 86 ? -5.411 -17.262 6.914 1.00 82.49 355 GLU C O 1
ATOM 2226 N N . GLY C 1 87 ? -5.049 -18.764 5.276 1.00 83.43 356 GLY C N 1
ATOM 2227 C CA . GLY C 1 87 ? -3.662 -18.999 5.621 1.00 72.13 356 GLY C CA 1
ATOM 2228 C C . GLY C 1 87 ? -3.411 -20.419 6.088 1.00 62.27 356 GLY C C 1
ATOM 2229 O O . GLY C 1 87 ? -3.750 -20.786 7.222 1.00 61.18 356 GLY C O 1
ATOM 2230 N N . GLN C 1 88 ? -2.811 -21.222 5.212 1.00 55.16 357 GLN C N 1
ATOM 2231 C CA . GLN C 1 88 ? -2.497 -22.617 5.485 1.00 54.51 357 GLN C CA 1
ATOM 2232 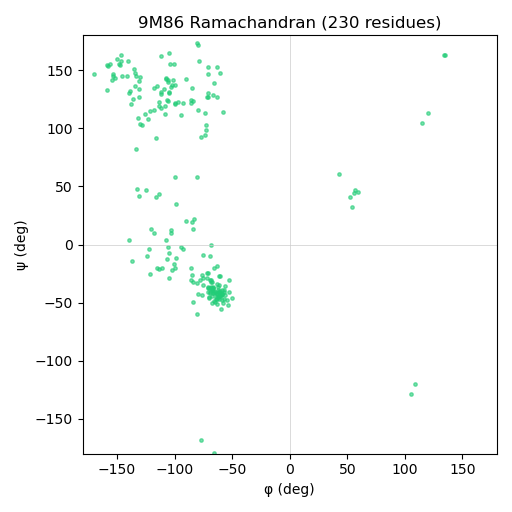C C . GLN C 1 88 ? -1.009 -22.730 5.773 1.00 43.93 357 GLN C C 1
ATOM 2233 O O . GLN C 1 88 ? -0.191 -22.239 4.992 1.00 49.11 357 GLN C O 1
ATOM 2247 N N . LYS C 1 90 ? 2.277 -25.177 7.880 1.00 37.47 359 LYS C N 1
ATOM 2248 C CA . LYS C 1 90 ? 2.834 -26.268 8.683 1.00 36.70 359 LYS C CA 1
ATOM 2249 C C . LYS C 1 90 ? 4.196 -25.872 9.245 1.00 31.92 359 LYS C C 1
ATOM 2250 O O . LYS C 1 90 ? 5.061 -25.389 8.507 1.00 31.32 359 LYS C O 1
ATOM 2256 N N . CYS C 1 91 ? 4.410 -26.112 10.535 1.00 33.51 360 CYS C N 1
ATOM 2257 C CA . CYS C 1 91 ? 5.724 -25.862 11.121 1.00 36.05 360 CYS C CA 1
ATOM 2258 C C . CYS C 1 91 ? 6.085 -26.955 12.122 1.00 28.01 360 CYS C C 1
ATOM 2259 O O . CYS C 1 91 ? 5.221 -27.650 12.653 1.00 27.03 360 CYS C O 1
ATOM 2262 N N . GLU C 1 92 ? 7.388 -27.102 12.366 1.00 32.29 361 GLU C N 1
ATOM 2263 C CA . GLU C 1 92 ? 7.927 -28.112 13.273 1.00 27.06 361 GLU C CA 1
ATOM 2264 C C . GLU C 1 92 ? 8.515 -27.449 14.509 1.00 28.97 361 GLU C C 1
ATOM 2265 O O . GLU C 1 92 ? 9.294 -26.503 14.399 1.00 33.24 361 GLU C O 1
ATOM 2271 N N . LEU C 1 93 ? 8.146 -27.952 15.678 1.00 28.26 362 LEU C N 1
ATOM 2272 C CA . LEU C 1 93 ? 8.608 -27.444 16.967 1.00 28.19 362 LEU C CA 1
ATOM 2273 C C . LEU C 1 93 ? 9.569 -28.438 17.610 1.00 29.41 362 LEU C C 1
ATOM 2274 O O . LEU C 1 93 ? 9.295 -29.647 17.658 1.00 28.46 362 LEU C O 1
ATOM 2279 N N . ASN C 1 94 ? 10.686 -27.921 18.114 1.00 31.05 363 ASN C N 1
ATOM 2280 C CA . ASN C 1 94 ? 11.734 -28.752 18.691 1.00 33.91 363 ASN C CA 1
ATOM 2281 C C . ASN C 1 94 ? 12.398 -28.015 19.847 1.00 33.07 363 ASN C C 1
ATOM 2282 O O . ASN C 1 94 ? 12.348 -26.790 19.934 1.00 31.48 363 ASN C O 1
ATOM 2287 N N . VAL C 1 95 ? 13.031 -28.762 20.745 1.00 31.94 364 VAL C N 1
ATOM 2288 C CA . VAL C 1 95 ? 13.802 -28.163 21.826 1.00 36.60 364 VAL C CA 1
ATOM 2289 C C . VAL C 1 95 ? 15.170 -28.827 21.855 1.00 42.77 364 VAL C C 1
ATOM 2290 O O . VAL C 1 95 ? 15.313 -29.955 22.335 1.00 44.13 364 VAL C O 1
ATOM 2294 N N . ILE C 1 96 ? 16.179 -28.131 21.348 1.00 46.25 365 ILE C N 1
ATOM 2295 C CA . ILE C 1 96 ? 17.558 -28.589 21.400 1.00 46.94 365 ILE C CA 1
ATOM 2296 C C . ILE C 1 96 ? 18.426 -27.429 21.863 1.00 49.45 365 ILE C C 1
ATOM 2297 O O . ILE C 1 96 ? 18.156 -26.265 21.560 1.00 50.12 365 ILE C O 1
ATOM 2302 N N . ASP C 1 97 ? 19.466 -27.755 22.624 1.00 55.81 366 ASP C N 1
ATOM 2303 C CA . ASP C 1 97 ? 20.415 -26.759 23.116 1.00 57.00 366 ASP C CA 1
ATOM 2304 C C . ASP C 1 97 ? 19.711 -25.656 23.898 1.00 53.99 366 ASP C C 1
ATOM 2305 O O . ASP C 1 97 ? 20.001 -24.473 23.722 1.00 55.25 366 ASP C O 1
ATOM 2310 N N . ASN C 1 98 ? 18.776 -26.053 24.762 1.00 49.53 367 ASN C N 1
ATOM 2311 C CA . ASN C 1 98 ? 18.036 -25.118 25.608 1.00 53.34 367 ASN C CA 1
ATOM 2312 C C . ASN C 1 98 ? 17.420 -23.991 24.784 1.00 48.51 367 ASN C C 1
ATOM 2313 O O . ASN C 1 98 ? 17.427 -22.823 25.177 1.00 47.34 367 ASN C O 1
ATOM 2318 N N . GLN C 1 99 ? 16.882 -24.352 23.622 1.00 47.27 368 GLN C N 1
ATOM 2319 C CA . GLN C 1 99 ? 16.238 -23.399 22.731 1.00 40.34 368 GLN C CA 1
ATOM 2320 C C . GLN C 1 99 ? 14.984 -24.019 22.151 1.00 35.08 368 GLN C C 1
ATOM 2321 O O . GLN C 1 99 ? 15.020 -25.154 21.669 1.00 35.23 368 GLN C O 1
ATOM 2327 N N . LEU C 1 100 ? 13.885 -23.274 22.199 1.00 32.75 369 LEU C N 1
ATOM 2328 C CA . LEU C 1 100 ? 12.665 -23.666 21.509 1.00 30.67 369 LEU C CA 1
ATOM 2329 C C . LEU C 1 100 ? 12.773 -23.192 20.069 1.00 27.36 369 LEU C C 1
ATOM 2330 O O . LEU C 1 100 ? 12.988 -22.001 19.827 1.00 29.26 369 LEU C O 1
ATOM 2335 N N . GLN C 1 101 ? 12.651 -24.117 19.121 1.00 25.48 370 GLN C N 1
ATOM 2336 C CA . GLN C 1 101 ? 12.862 -23.835 17.710 1.00 32.43 370 GLN C CA 1
ATOM 2337 C C . GLN C 1 101 ? 11.580 -24.088 16.940 1.00 30.80 370 GLN C C 1
ATOM 2338 O O . GLN C 1 101 ? 10.923 -25.120 17.131 1.00 29.97 370 GLN C O 1
ATOM 2344 N N . CYS C 1 102 ? 11.250 -23.156 16.060 1.00 27.29 371 CYS C N 1
ATOM 2345 C CA . CYS C 1 102 ? 10.053 -23.229 15.236 1.00 29.16 371 CYS C CA 1
ATOM 2346 C C . CYS C 1 102 ? 10.449 -23.076 13.774 1.00 26.82 371 CYS C C 1
ATOM 2347 O O . CYS C 1 102 ? 10.877 -21.994 13.354 1.00 28.40 371 CYS C O 1
ATOM 2350 N N . LYS C 1 103 ? 10.285 -24.149 13.006 1.00 24.73 372 LYS C N 1
ATOM 2351 C CA . LYS C 1 103 ? 10.740 -24.226 11.625 1.00 30.81 372 LYS C CA 1
ATOM 2352 C C . LYS C 1 103 ? 9.532 -24.266 10.695 1.00 26.43 372 LYS C C 1
ATOM 2353 O O . LYS C 1 103 ? 8.745 -25.211 10.734 1.00 25.86 372 LYS C O 1
ATOM 2359 N N . TRP C 1 104 ? 9.406 -23.253 9.852 1.00 27.88 373 TRP C N 1
ATOM 2360 C CA . TRP C 1 104 ? 8.327 -23.145 8.869 1.00 33.08 373 TRP C CA 1
ATOM 2361 C C . TRP C 1 104 ? 8.560 -24.146 7.741 1.00 30.40 373 TRP C C 1
ATOM 2362 O O . TRP C 1 104 ? 9.381 -23.903 6.856 1.00 33.48 373 TRP C O 1
ATOM 2373 N N . ILE C 1 105 ? 7.826 -25.268 7.741 1.00 32.26 374 ILE C N 1
ATOM 2374 C CA . ILE C 1 105 ? 8.111 -26.361 6.812 1.00 36.93 374 ILE C CA 1
ATOM 2375 C C . ILE C 1 105 ? 7.194 -26.403 5.584 1.00 39.20 374 ILE C C 1
ATOM 2376 O O . ILE C 1 105 ? 7.568 -27.013 4.571 1.00 42.25 374 ILE C O 1
ATOM 2381 N N . GLU C 1 106 ? 6.022 -25.777 5.633 1.00 36.25 375 GLU C N 1
ATOM 2382 C CA . GLU C 1 106 ? 5.143 -25.790 4.472 1.00 36.69 375 GLU C CA 1
ATOM 2383 C C . GLU C 1 106 ? 4.248 -24.559 4.503 1.00 39.75 375 GLU C C 1
ATOM 2384 O O . GLU C 1 106 ? 3.838 -24.102 5.576 1.00 37.54 375 GLU C O 1
ATOM 2390 N N . GLY C 1 107 ? 3.954 -24.028 3.324 1.00 37.90 376 GLY C N 1
ATOM 2391 C CA . GLY C 1 107 ? 2.951 -22.988 3.179 1.00 36.24 376 GLY C CA 1
ATOM 2392 C C . GLY C 1 107 ? 3.428 -21.866 2.284 1.00 39.02 376 GLY C C 1
ATOM 2393 O O . GLY C 1 107 ? 4.617 -21.707 2.014 1.00 37.61 376 GLY C O 1
ATOM 2394 N N . TYR C 1 108 ? 2.471 -21.060 1.820 1.00 43.20 377 TYR C N 1
ATOM 2395 C CA . TYR C 1 108 ? 2.771 -19.935 0.941 1.00 43.17 377 TYR C CA 1
ATOM 2396 C C . TYR C 1 108 ? 2.701 -18.591 1.647 1.00 35.98 377 TYR C C 1
ATOM 2397 O O . TYR C 1 108 ? 3.412 -17.661 1.256 1.00 30.15 377 TYR C O 1
ATOM 2406 N N . ASP C 1 109 ? 1.875 -18.462 2.681 1.00 37.73 378 ASP C N 1
ATOM 2407 C CA . ASP C 1 109 ? 1.740 -17.201 3.399 1.00 38.89 378 ASP C CA 1
ATOM 2408 C C . ASP C 1 109 ? 2.692 -17.173 4.593 1.00 38.98 378 ASP C C 1
ATOM 2409 O O . ASP C 1 109 ? 2.616 -18.024 5.487 1.00 39.61 378 ASP C O 1
ATOM 2414 N N . TYR C 1 110 ? 3.573 -16.179 4.608 1.00 40.74 379 TYR C N 1
ATOM 2415 C CA . TYR C 1 110 ? 4.496 -15.988 5.714 1.00 35.54 379 TYR C CA 1
ATOM 2416 C C . TYR C 1 110 ? 3.805 -15.390 6.933 1.00 37.19 379 TYR C C 1
ATOM 2417 O O . TYR C 1 110 ? 4.143 -15.753 8.064 1.00 36.80 379 TYR C O 1
ATOM 2426 N N . ASN C 1 111 ? 2.821 -14.509 6.723 1.00 38.95 380 ASN C N 1
ATOM 2427 C CA . ASN C 1 111 ? 2.210 -13.784 7.833 1.00 39.22 380 ASN C CA 1
ATOM 2428 C C . ASN C 1 111 ? 1.569 -14.728 8.834 1.00 34.79 380 ASN C C 1
ATOM 2429 O O . ASN C 1 111 ? 1.482 -14.407 10.021 1.00 34.16 380 ASN C O 1
ATOM 2434 N N . VAL C 1 112 ? 1.137 -15.902 8.386 1.00 33.86 381 VAL C N 1
ATOM 2435 C CA . VAL C 1 112 ? 0.603 -16.892 9.309 1.00 30.48 381 VAL C CA 1
ATOM 2436 C C . VAL C 1 112 ? 1.712 -17.447 10.194 1.00 34.82 381 VAL C C 1
ATOM 2437 O O . VAL C 1 112 ? 1.535 -17.618 11.406 1.00 34.00 381 VAL C O 1
ATOM 2441 N N . TYR C 1 113 ? 2.879 -17.719 9.609 1.00 35.03 382 TYR C N 1
ATOM 2442 C CA . TYR C 1 113 ? 4.009 -18.206 10.393 1.00 33.26 382 TYR C CA 1
ATOM 2443 C C . TYR C 1 113 ? 4.476 -17.156 11.390 1.00 33.74 382 TYR C C 1
ATOM 2444 O O . TYR C 1 113 ? 4.647 -17.442 12.581 1.00 37.17 382 TYR C O 1
ATOM 2453 N N . GLU C 1 114 ? 4.689 -15.931 10.914 1.00 30.48 383 GLU C N 1
ATOM 2454 C CA . GLU C 1 114 ? 5.104 -14.856 11.801 1.00 32.56 383 GLU C CA 1
ATOM 2455 C C . GLU C 1 114 ? 4.076 -14.638 12.903 1.00 32.32 383 GLU C C 1
ATOM 2456 O O . GLU C 1 114 ? 4.435 -14.399 14.066 1.00 33.29 383 GLU C O 1
ATOM 2462 N N . SER C 1 115 ? 2.791 -14.743 12.560 1.00 31.58 384 SER C N 1
ATOM 2463 C CA . SER C 1 115 ? 1.730 -14.536 13.542 1.00 29.15 384 SER C CA 1
ATOM 2464 C C . SER C 1 115 ? 1.798 -15.589 14.643 1.00 28.19 384 SER C C 1
ATOM 2465 O O . SER C 1 115 ? 1.741 -15.276 15.842 1.00 29.29 384 SER C O 1
ATOM 2468 N N . PHE C 1 116 ? 1.940 -16.851 14.243 1.00 28.12 385 PHE C N 1
ATOM 2469 C CA . PHE C 1 116 ? 2.088 -17.932 15.209 1.00 27.00 385 PHE C CA 1
ATOM 2470 C C . PHE C 1 116 ? 3.306 -17.714 16.097 1.00 25.77 385 PHE C C 1
ATOM 2471 O O . PHE C 1 116 ? 3.234 -17.904 17.312 1.00 25.41 385 PHE C O 1
ATOM 2479 N N . CYS C 1 117 ? 4.425 -17.283 15.509 1.00 23.99 386 CYS C N 1
ATOM 2480 C CA . CYS C 1 117 ? 5.661 -17.164 16.269 1.00 23.64 386 CYS C CA 1
ATOM 2481 C C . CYS C 1 117 ? 5.601 -16.014 17.268 1.00 30.47 386 CYS C C 1
ATOM 2482 O O . CYS C 1 117 ? 6.119 -16.128 18.389 1.00 30.90 386 CYS C O 1
ATOM 2485 N N . SER C 1 118 ? 4.975 -14.902 16.892 1.00 27.55 387 SER C N 1
ATOM 2486 C CA . SER C 1 118 ? 4.800 -13.822 17.856 1.00 26.27 387 SER C CA 1
ATOM 2487 C C . SER C 1 118 ? 3.851 -14.231 18.982 1.00 27.10 387 SER C C 1
ATOM 2488 O O . SER C 1 118 ? 4.071 -13.889 20.154 1.00 26.69 387 SER C O 1
ATOM 2491 N N . ALA C 1 119 ? 2.806 -14.992 18.660 1.00 27.01 388 ALA C N 1
ATOM 2492 C CA . ALA C 1 119 ? 1.910 -15.449 19.713 1.00 27.88 388 ALA C CA 1
ATOM 2493 C C . ALA C 1 119 ? 2.627 -16.390 20.663 1.00 29.78 388 ALA C C 1
ATOM 2494 O O . ALA C 1 119 ? 2.432 -16.330 21.884 1.00 32.95 388 ALA C O 1
ATOM 2496 N N . LEU C 1 120 ? 3.455 -17.275 20.115 1.00 31.53 389 LEU C N 1
ATOM 2497 C CA . LEU C 1 120 ? 4.142 -18.250 20.943 1.00 25.69 389 LEU C CA 1
ATOM 2498 C C . LEU C 1 120 ? 5.216 -17.577 21.787 1.00 30.52 389 LEU C C 1
ATOM 2499 O O . LEU C 1 120 ? 5.417 -17.938 22.953 1.00 28.95 389 LEU C O 1
ATOM 2504 N N . ALA C 1 121 ? 5.901 -16.579 21.223 1.00 27.36 390 ALA C N 1
ATOM 2505 C CA . ALA C 1 121 ? 6.806 -15.765 22.024 1.00 29.14 390 ALA C CA 1
ATOM 2506 C C . ALA C 1 121 ? 6.076 -15.130 23.204 1.00 34.24 390 ALA C C 1
ATOM 2507 O O . ALA C 1 121 ? 6.590 -15.120 24.333 1.00 33.71 390 ALA C O 1
ATOM 2509 N N . ARG C 1 122 ? 4.864 -14.608 22.971 1.00 37.35 391 ARG C N 1
ATOM 2510 C CA . ARG C 1 122 ? 4.116 -14.037 24.088 1.00 36.94 391 ARG C CA 1
ATOM 2511 C C . ARG C 1 122 ? 3.704 -15.108 25.093 1.00 37.28 391 ARG C C 1
ATOM 2512 O O . ARG C 1 122 ? 3.680 -14.852 26.298 1.00 41.40 391 ARG C O 1
ATOM 2520 N N . ALA C 1 123 ? 3.341 -16.297 24.625 1.00 31.52 392 ALA C N 1
ATOM 2521 C CA . ALA C 1 123 ? 2.980 -17.358 25.557 1.00 32.71 392 ALA C CA 1
ATOM 2522 C C . ALA C 1 123 ? 4.164 -17.726 26.444 1.00 41.01 392 ALA C C 1
ATOM 2523 O O . ALA C 1 123 ? 4.002 -17.987 27.639 1.00 40.43 392 ALA C O 1
ATOM 2525 N N . LEU C 1 124 ? 5.368 -17.749 25.873 1.00 43.49 393 LEU C N 1
ATOM 2526 C CA . LEU C 1 124 ? 6.561 -17.958 26.684 1.00 43.12 393 LEU C CA 1
ATOM 2527 C C . LEU C 1 124 ? 6.727 -16.840 27.704 1.00 49.72 393 LEU C C 1
ATOM 2528 O O . LEU C 1 124 ? 7.088 -17.090 28.859 1.00 56.40 393 LEU C O 1
ATOM 2533 N N . ARG C 1 125 ? 6.465 -15.598 27.295 1.00 51.28 394 ARG C N 1
ATOM 2534 C CA . ARG C 1 125 ? 6.656 -14.469 28.204 1.00 55.14 394 ARG C CA 1
ATOM 2535 C C . ARG C 1 125 ? 5.649 -14.494 29.347 1.00 58.38 394 ARG C C 1
ATOM 2536 O O . ARG C 1 125 ? 5.985 -14.159 30.487 1.00 65.52 394 ARG C O 1
ATOM 2544 N N . ASP C 1 126 ? 4.417 -14.893 29.065 1.00 57.05 395 ASP C N 1
ATOM 2545 C CA . ASP C 1 126 ? 3.326 -14.822 30.024 1.00 58.75 395 ASP C CA 1
ATOM 2546 C C . ASP C 1 126 ? 3.273 -16.017 30.954 1.00 64.72 395 ASP C C 1
ATOM 2547 O O . ASP C 1 126 ? 2.219 -16.276 31.545 1.00 74.29 395 ASP C O 1
ATOM 2552 N N . ASN C 1 127 ? 4.366 -16.764 31.082 1.00 69.81 396 ASN C N 1
ATOM 2553 C CA . ASN C 1 127 ? 4.431 -17.834 32.071 1.00 73.65 396 ASN C CA 1
ATOM 2554 C C . ASN C 1 127 ? 5.738 -17.900 32.839 1.00 83.10 396 ASN C C 1
ATOM 2555 O O . ASN C 1 127 ? 5.785 -18.599 33.854 1.00 89.22 396 ASN C O 1
ATOM 2560 N N . LYS C 1 128 ? 6.802 -17.222 32.409 1.00 87.23 397 LYS C N 1
ATOM 2561 C CA . LYS C 1 128 ? 7.984 -17.057 33.249 1.00 95.83 397 LYS C CA 1
ATOM 2562 C C . LYS C 1 128 ? 7.855 -15.859 34.183 1.00 102.04 397 LYS C C 1
ATOM 2563 O O . LYS C 1 128 ? 8.416 -15.878 35.287 1.00 106.44 397 LYS C O 1
ATOM 2569 N N . LYS C 1 129 ? 7.123 -14.827 33.767 1.00 99.10 398 LYS C N 1
ATOM 2570 C CA . LYS C 1 129 ? 6.925 -13.626 34.574 1.00 103.52 398 LYS C CA 1
ATOM 2571 C C . LYS C 1 129 ? 5.724 -13.787 35.513 1.00 108.24 398 LYS C C 1
ATOM 2572 O O . LYS C 1 129 ? 5.489 -12.969 36.409 1.00 105.16 398 LYS C O 1
#

B-factor: mean 52.35, std 23.69, range [19.01, 150.67]

GO terms:
  GO:0120049 snRNA (adenine-N6)-methylation (P, IMP)
  GO:0120048 U6 snRNA (adenine(43)-N6)-methyltransferase activity (F, IMP)
  GO:0000398 mRNA splicing, via spliceosome (P, IGI)
  GO:0005634 nucleus (C, HDA)
  GO:0005829 cytosol (C, HDA)

InterPro domains:
  IPR010286 METTL16/RlmF family [PF05971] (15-255)
  IPR010286 METTL16/RlmF family [PTHR13393] (11-381)
  IPR017182 Methyltransferase METTL16/PsiM [PIRSF037350] (1-383)
  IPR029063 S-adenosyl-L-methionine-dependent methyltransferase superfamily [G3DSA:3.40.50.150] (12-256)
  IPR029063 S-adenosyl-L-methionine-dependent methyltransferase superfamily [SSF53335] (29-164)

Organism: Schizosaccharomyces pombe (strain 972 / ATCC 24843) (NCBI:txid284812)

Radius of gyration: 28.62 Å; Cα contacts (8 Å, |Δi|>4): 281; chains: 2; bounding box: 49×71×72 Å

Sequence (234 aa):
STSLSKYFPHKVLQNWTLDPELCAQIDDILQKFLDDNKIPWSKKGSVLEISTKSITWSRKARRISKSQTSVSSLEGQKCELNVIDNQLQCKWIEGYDYNVYESFCSALARALRDNKKSTSLSKYFPHKVLQNWTLDPELCAQIDDILQKFLDDNKIPWSKKGSVLEISTKSITWSRKARRISKSQTSVSSLEGQKCELNVIDNQLQCKWIEGYDYNVYESFCSALARALRDNKK